Protein AF-A0A218P8V9-F1 (afdb_monomer)

InterPro domains:
  IPR036598 GOLD domain superfamily [SSF101576] (103-171)

Secondary structure (DSSP, 8-state):
----PPPHHHHHHHHHS-------TTEEEEEEEEE-TTHHHHHHHHHHHHHHHHHHHHSPPEEEEEEEEEEEEEEEE-TT-EEEEEEEES--TTEEEEEEEEEESTTSEEEEEEEETTEEEEEEEEESSEEEEEEGGGT-SEEEEEEEE-TT-SS--EEEEEEEEEEEEEEE-HHHHHHHHHHHHHHHHHHHHHHHHEEEEEEEEETTEEEEEEEE--SS--EEEEEETTEEPSSPB-S-EEEEESTTS-EEEEEEE-STTS-SEEEEETTEEEEEE-

Solvent-accessible surface area (backbone atoms only — not comparable to full-atom values): 14858 Å² total; per-residue (Å²): 139,80,85,81,77,78,54,70,66,63,62,52,50,70,71,67,54,77,76,76,71,64,67,57,91,60,50,45,82,45,82,44,77,46,72,40,81,73,16,52,56,18,49,49,32,31,54,52,10,52,50,31,31,53,50,21,69,68,51,76,61,48,78,43,74,43,80,74,46,77,49,76,52,71,50,77,45,47,39,56,35,66,50,74,51,75,51,73,41,85,72,23,72,66,20,34,38,39,40,40,32,45,44,40,52,66,90,21,60,39,32,36,37,33,43,37,62,72,47,75,48,75,70,46,78,38,53,54,70,37,77,48,78,43,68,37,50,81,38,50,61,39,54,35,33,45,37,48,35,34,51,88,33,84,80,45,43,31,41,39,41,39,42,36,37,33,33,33,62,41,78,47,45,64,68,30,51,49,31,33,51,54,11,50,50,30,31,53,54,11,52,54,39,31,61,69,30,53,32,53,35,39,41,38,34,34,65,85,41,44,36,38,39,37,52,42,85,48,101,88,52,38,32,39,42,46,24,50,73,85,46,69,52,90,64,71,43,76,60,71,47,74,47,66,39,44,88,79,51,79,38,42,38,34,40,34,58,74,42,96,70,43,64,22,36,39,34,26,49,71,87,40,65,66,50,72,47,100

pLDDT: mean 81.7, std 17.18, range [29.44, 97.69]

Structure 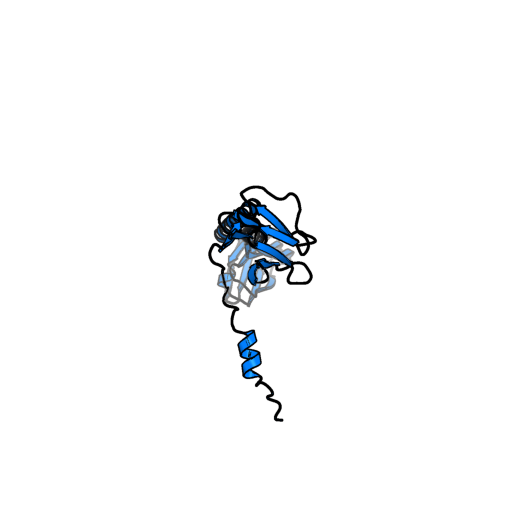(mmCIF, N/CA/C/O backbone):
data_AF-A0A218P8V9-F1
#
_entry.id   AF-A0A218P8V9-F1
#
loop_
_atom_site.group_PDB
_atom_site.id
_atom_site.type_symbol
_atom_site.label_atom_id
_atom_site.label_alt_id
_atom_site.label_comp_id
_atom_site.label_asym_id
_atom_site.label_entity_id
_atom_site.label_seq_id
_atom_site.pdbx_PDB_ins_code
_atom_site.Cartn_x
_atom_site.Cartn_y
_atom_site.Cartn_z
_atom_site.occupancy
_atom_site.B_iso_or_equiv
_atom_site.auth_seq_id
_atom_site.auth_comp_id
_atom_site.auth_asym_id
_atom_site.auth_atom_id
_atom_site.pdbx_PDB_model_num
ATOM 1 N N . MET A 1 1 ? -49.732 -45.686 47.845 1.00 37.28 1 MET A N 1
ATOM 2 C CA . MET A 1 1 ? -48.839 -44.510 47.861 1.00 37.28 1 MET A CA 1
ATOM 3 C C . MET A 1 1 ? -48.146 -44.467 46.511 1.00 37.28 1 MET A C 1
ATOM 5 O O . MET A 1 1 ? -47.306 -45.315 46.262 1.00 37.28 1 MET A O 1
ATOM 9 N N . GLY A 1 2 ? -48.606 -43.608 45.600 1.00 34.53 2 GLY A N 1
ATOM 10 C CA . GLY A 1 2 ? -47.981 -43.417 44.289 1.00 34.53 2 GLY A CA 1
ATOM 11 C C . GLY A 1 2 ? -47.217 -42.103 44.305 1.00 34.53 2 GLY A C 1
ATOM 12 O O . GLY A 1 2 ? -47.835 -41.050 44.453 1.00 34.53 2 GLY A O 1
ATOM 13 N N . GLU A 1 3 ? -45.891 -42.175 44.231 1.00 37.47 3 GLU A N 1
ATOM 14 C CA . GLU A 1 3 ? -45.017 -41.008 44.143 1.00 37.47 3 GLU A CA 1
ATOM 15 C C . GLU A 1 3 ? -45.292 -40.255 42.840 1.00 37.47 3 GLU A C 1
ATOM 17 O O . GLU A 1 3 ? -45.124 -40.771 41.735 1.00 37.47 3 GLU A O 1
ATOM 22 N N . ASN A 1 4 ? -45.765 -39.021 42.983 1.00 39.81 4 ASN A N 1
ATOM 23 C CA . ASN A 1 4 ? -46.095 -38.139 41.879 1.00 39.81 4 ASN A CA 1
ATOM 24 C C . ASN A 1 4 ? -44.799 -37.465 41.408 1.00 39.81 4 ASN A C 1
ATOM 26 O O . ASN A 1 4 ? -44.454 -36.374 41.858 1.00 39.81 4 ASN A O 1
ATOM 30 N N . ILE A 1 5 ? -44.035 -38.157 40.563 1.00 44.16 5 ILE A N 1
ATOM 31 C CA . ILE A 1 5 ? -42.807 -37.619 39.969 1.00 44.16 5 ILE A CA 1
ATOM 32 C C . ILE A 1 5 ? -43.213 -36.534 38.954 1.00 44.16 5 ILE A C 1
ATOM 34 O O . ILE A 1 5 ? -43.889 -36.845 37.968 1.00 44.16 5 ILE A O 1
ATOM 38 N N . PRO A 1 6 ? -42.848 -35.254 39.157 1.00 41.81 6 PRO A N 1
ATOM 39 C CA . PRO A 1 6 ? -43.264 -34.189 38.257 1.00 41.81 6 PRO A CA 1
ATOM 40 C C . PRO A 1 6 ? -42.537 -34.303 36.911 1.00 41.81 6 PRO A C 1
ATOM 42 O O . PRO A 1 6 ? -41.326 -34.497 36.841 1.00 41.81 6 PRO A O 1
ATOM 45 N N . SER A 1 7 ? -43.290 -34.156 35.818 1.00 38.72 7 SER A N 1
ATOM 46 C CA . SER A 1 7 ? -42.756 -34.218 34.455 1.00 38.72 7 SER A CA 1
ATOM 47 C C . SER A 1 7 ? -41.677 -33.153 34.215 1.00 38.72 7 SER A C 1
ATOM 49 O O . SER A 1 7 ? -41.886 -31.988 34.562 1.00 38.72 7 SER A O 1
ATOM 51 N N . LEU A 1 8 ? -40.597 -33.513 33.512 1.00 36.09 8 LEU A N 1
ATOM 52 C CA . LEU A 1 8 ? -39.522 -32.607 33.064 1.00 36.09 8 LEU A CA 1
ATOM 53 C C . LEU A 1 8 ? -40.032 -31.339 32.349 1.00 36.09 8 LEU A C 1
ATOM 55 O O . LEU A 1 8 ? -39.407 -30.288 32.453 1.00 36.09 8 LEU A O 1
ATOM 59 N N . LYS A 1 9 ? -41.201 -31.406 31.696 1.00 37.97 9 LYS A N 1
ATOM 60 C CA . LYS A 1 9 ? -41.872 -30.251 31.076 1.00 37.97 9 LYS A CA 1
ATOM 61 C C . LYS A 1 9 ? -42.282 -29.175 32.094 1.00 37.97 9 LYS A C 1
ATOM 63 O O . LYS A 1 9 ? -42.008 -28.005 31.867 1.00 37.97 9 LYS A O 1
ATOM 68 N N . LYS A 1 10 ? -42.819 -29.571 33.255 1.00 40.31 10 LYS A N 1
ATOM 69 C CA . LYS A 1 10 ? -43.195 -28.650 34.348 1.00 40.31 10 LYS A CA 1
ATOM 70 C C . LYS A 1 10 ? -41.982 -28.021 35.044 1.00 40.31 10 LYS A C 1
ATOM 72 O O . LYS A 1 10 ? 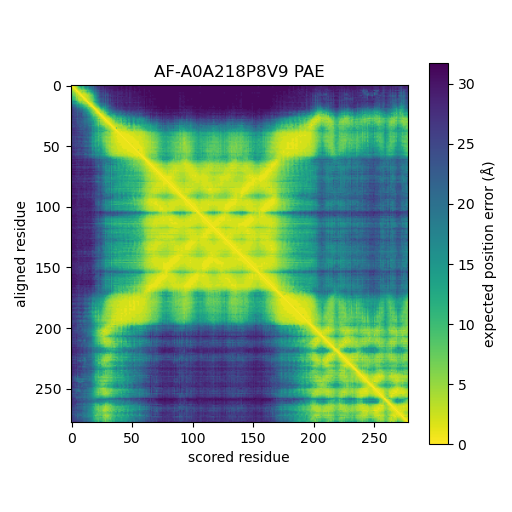-42.059 -26.887 35.498 1.00 40.31 10 LYS A O 1
ATOM 77 N N . VAL A 1 11 ? -40.856 -28.736 35.107 1.00 38.59 11 VAL A N 1
ATOM 78 C CA . VAL A 1 11 ? -39.595 -28.213 35.670 1.00 38.59 11 VAL A CA 1
ATOM 79 C C . VAL A 1 11 ? -38.912 -27.240 34.696 1.00 38.59 11 VAL A C 1
ATOM 81 O O . VAL A 1 11 ? -38.289 -26.272 35.125 1.00 38.59 11 VAL A O 1
ATOM 84 N N . ALA A 1 12 ? -39.060 -27.462 33.386 1.00 34.00 12 ALA A N 1
ATOM 85 C CA . ALA A 1 12 ? -38.546 -26.572 32.347 1.00 34.00 12 ALA A CA 1
ATOM 86 C C . ALA A 1 12 ? -39.403 -25.302 32.160 1.00 34.00 12 ALA A C 1
ATOM 88 O O . ALA A 1 12 ? -38.848 -24.232 31.922 1.00 34.00 12 ALA A O 1
ATOM 89 N N . GLU A 1 13 ? -40.728 -25.390 32.317 1.00 35.41 13 GLU A N 1
ATOM 90 C CA . GLU A 1 13 ? -41.636 -24.230 32.275 1.00 35.41 13 GLU A CA 1
ATOM 91 C C . GLU A 1 13 ? -41.411 -23.279 33.466 1.00 35.41 13 GLU A C 1
ATOM 93 O O . GLU A 1 13 ? -41.361 -22.066 33.275 1.00 35.41 13 GLU A O 1
ATOM 98 N N . ALA A 1 14 ? -41.141 -23.804 34.668 1.00 32.19 14 ALA A N 1
ATOM 99 C CA . ALA A 1 14 ? -40.844 -22.990 35.854 1.00 32.19 14 ALA A CA 1
ATOM 100 C C . ALA A 1 14 ? -39.514 -22.208 35.771 1.00 32.19 14 ALA A C 1
ATOM 102 O O . ALA A 1 14 ? -39.340 -21.221 36.478 1.00 32.19 14 ALA A O 1
ATOM 103 N N . LYS A 1 15 ? -38.573 -22.630 34.914 1.00 33.88 15 LYS A N 1
ATOM 104 C CA . LYS A 1 15 ? -37.275 -21.958 34.722 1.00 33.88 15 LYS A CA 1
ATOM 105 C C . LYS A 1 15 ? -37.288 -20.873 33.640 1.00 33.88 15 LYS A C 1
ATOM 107 O O . LYS A 1 15 ? -36.358 -20.075 33.594 1.00 33.88 15 LYS A O 1
ATOM 112 N N . ASN A 1 16 ? -38.308 -20.868 32.778 1.00 30.80 16 ASN A N 1
ATOM 113 C CA . ASN A 1 16 ? -38.374 -20.022 31.583 1.00 30.80 16 ASN A CA 1
ATOM 114 C C . ASN A 1 16 ? -39.511 -18.989 31.609 1.00 30.80 16 ASN A C 1
ATOM 116 O O . ASN A 1 16 ? -39.595 -18.181 30.685 1.00 30.80 16 ASN A O 1
ATOM 120 N N . SER A 1 17 ? -40.354 -18.966 32.646 1.00 29.44 17 SER A N 1
ATOM 121 C CA . SER A 1 17 ? -41.177 -17.784 32.908 1.00 29.44 17 SER A CA 1
ATOM 122 C C . SER A 1 17 ? -40.269 -16.678 33.446 1.00 29.44 17 SER A C 1
ATOM 124 O O . SER A 1 17 ? -39.631 -16.898 34.479 1.00 29.44 17 SER A O 1
ATOM 126 N N . PRO A 1 18 ? -40.177 -15.499 32.802 1.00 36.25 18 PRO A N 1
ATOM 127 C CA . PRO A 1 18 ? -39.650 -14.336 33.498 1.00 36.25 18 PRO A CA 1
ATOM 128 C C . PRO A 1 18 ? -40.515 -14.174 34.748 1.00 36.25 18 PRO A C 1
ATOM 130 O O . PRO A 1 18 ? -41.732 -14.059 34.613 1.00 36.25 18 PRO A O 1
ATOM 133 N N . GLU A 1 19 ? -39.920 -14.257 35.944 1.00 40.50 19 GLU A N 1
ATOM 134 C CA . GLU A 1 19 ? -40.603 -13.850 37.175 1.00 40.50 19 GLU A CA 1
ATOM 135 C C . GLU A 1 19 ? -41.259 -12.504 36.867 1.00 40.50 19 GLU A C 1
ATOM 137 O O . GLU A 1 19 ? -40.561 -11.534 36.550 1.00 40.50 19 GLU A O 1
ATOM 142 N N . GLU A 1 20 ? -42.595 -12.471 36.836 1.00 36.50 20 GLU A N 1
ATOM 143 C CA . GLU A 1 20 ? -43.319 -11.219 36.696 1.00 36.50 20 GLU A CA 1
ATOM 144 C C . GLU A 1 20 ? -42.800 -10.323 37.813 1.00 36.50 20 GLU A C 1
ATOM 146 O O . GLU A 1 20 ? -42.932 -10.657 38.991 1.00 36.50 20 GLU A O 1
ATOM 151 N N . LEU A 1 21 ? -42.122 -9.236 37.429 1.00 46.91 21 LEU A N 1
ATOM 152 C CA . LEU A 1 21 ? -41.623 -8.237 38.360 1.00 46.91 21 LEU A CA 1
ATOM 153 C C . LEU A 1 21 ? -42.833 -7.727 39.146 1.00 46.91 21 LEU A C 1
ATOM 155 O O . LEU A 1 21 ? -43.578 -6.866 38.674 1.00 46.91 21 LEU A O 1
ATOM 159 N N . TYR A 1 22 ? -43.047 -8.273 40.338 1.00 49.97 22 TYR A N 1
ATOM 160 C CA . TYR A 1 22 ? -44.024 -7.736 41.257 1.00 49.97 22 TYR A CA 1
ATOM 161 C C . TYR A 1 22 ? -43.430 -6.444 41.804 1.00 49.97 22 TYR A C 1
ATOM 163 O O . TYR A 1 22 ? -42.523 -6.456 42.632 1.00 49.97 22 TYR A O 1
ATOM 171 N N . ILE A 1 23 ? -43.893 -5.319 41.267 1.00 56.47 23 ILE A N 1
ATOM 172 C CA . ILE A 1 23 ? -43.521 -3.993 41.744 1.00 56.47 23 ILE A CA 1
ATOM 173 C C . ILE A 1 23 ? -44.554 -3.624 42.817 1.00 56.47 23 ILE A C 1
ATOM 175 O O . ILE A 1 23 ? -45.722 -3.414 42.471 1.00 56.47 23 ILE A O 1
ATOM 179 N N . PRO A 1 24 ? -44.178 -3.558 44.108 1.00 61.16 24 PRO A N 1
ATOM 180 C CA . PRO A 1 24 ? -45.105 -3.163 45.162 1.00 61.16 24 PRO A CA 1
ATOM 181 C C . PRO A 1 24 ? -45.694 -1.777 44.871 1.00 61.16 24 PRO A C 1
ATOM 183 O O . PRO A 1 24 ? -45.035 -0.917 44.277 1.00 61.16 24 PRO A O 1
ATOM 186 N N . LYS A 1 25 ? -46.936 -1.526 45.303 1.00 60.50 25 LYS A N 1
ATOM 187 C CA . LYS A 1 25 ? -47.539 -0.186 45.200 1.00 60.50 25 LYS A CA 1
ATOM 188 C C . LYS A 1 25 ? -46.614 0.843 45.867 1.00 60.50 25 LYS A C 1
ATOM 190 O O . LYS A 1 25 ? -46.141 0.603 46.972 1.00 60.50 25 LYS A O 1
ATOM 195 N N . GLY A 1 26 ? -46.359 1.960 45.181 1.00 62.72 26 GLY A N 1
ATOM 196 C CA . GLY A 1 26 ? -45.449 3.015 45.652 1.00 62.72 26 GLY A CA 1
ATOM 197 C C . GLY A 1 26 ? -43.987 2.856 45.220 1.00 62.72 26 GLY A C 1
ATOM 198 O O . GLY A 1 26 ? -43.186 3.741 45.505 1.00 62.72 26 GLY A O 1
ATOM 199 N N . VAL A 1 27 ? -43.639 1.781 44.495 1.00 66.38 27 VAL A N 1
ATOM 200 C CA . VAL A 1 27 ? -42.283 1.559 43.974 1.00 66.38 27 VAL A CA 1
ATOM 201 C C . VAL A 1 27 ? -42.220 1.858 42.476 1.00 66.38 27 VAL A C 1
ATOM 203 O O . VAL A 1 27 ? -43.045 1.372 41.702 1.00 66.38 27 VAL A O 1
ATOM 206 N N . ARG A 1 28 ? -41.235 2.640 42.023 1.00 75.12 28 ARG A N 1
ATOM 207 C CA . ARG A 1 28 ? -40.936 2.806 40.589 1.00 75.12 28 ARG A CA 1
ATOM 208 C C . ARG A 1 28 ? -39.490 2.467 40.303 1.00 75.12 28 ARG A C 1
ATOM 210 O O . ARG A 1 28 ? -38.584 2.929 40.981 1.00 75.12 28 ARG A O 1
ATOM 217 N N . PHE A 1 29 ? -39.284 1.701 39.241 1.00 71.62 29 PHE A N 1
ATOM 218 C CA . PHE A 1 29 ? -37.967 1.267 38.805 1.00 71.62 29 PHE A CA 1
ATOM 219 C C . PHE A 1 29 ? -37.682 1.802 37.401 1.00 71.62 29 PHE A C 1
ATOM 221 O O . PHE A 1 29 ? -38.408 1.500 36.452 1.00 71.62 29 PHE A O 1
ATOM 228 N N . LYS A 1 30 ? -36.622 2.601 37.248 1.00 78.62 30 LYS A N 1
ATOM 229 C CA . LYS A 1 30 ? -36.178 3.126 35.949 1.00 78.62 30 LYS A CA 1
ATOM 230 C C . LYS A 1 30 ? -34.711 2.796 35.715 1.00 78.62 30 LYS A C 1
ATOM 232 O O . LYS A 1 30 ? -33.840 3.149 36.505 1.00 78.62 30 LYS A O 1
ATOM 237 N N . LYS A 1 31 ? -34.427 2.167 34.575 1.00 74.69 31 LYS A N 1
ATOM 238 C CA . LYS A 1 31 ? -33.066 1.976 34.058 1.00 74.69 31 LYS A CA 1
ATOM 239 C C . LYS A 1 31 ? -32.748 3.105 33.088 1.00 74.69 31 LYS A C 1
ATOM 241 O O . LYS A 1 31 ? -33.471 3.295 32.115 1.00 74.69 31 LYS A O 1
ATOM 246 N N . LYS A 1 32 ? -31.658 3.832 33.328 1.00 77.81 32 LYS A N 1
ATOM 247 C CA . LYS A 1 32 ? -31.156 4.863 32.414 1.00 77.81 32 LYS A CA 1
ATOM 248 C C . LYS A 1 32 ? -29.704 4.569 32.071 1.00 77.81 32 LYS A C 1
ATOM 250 O O . LYS A 1 32 ? -28.849 4.482 32.951 1.00 77.81 32 LYS A O 1
ATOM 255 N N . THR A 1 33 ? -29.422 4.415 30.786 1.00 73.81 33 THR A N 1
ATOM 256 C CA . THR A 1 33 ? -28.047 4.379 30.285 1.00 73.81 33 THR A CA 1
ATOM 257 C C . THR A 1 33 ? -27.613 5.804 29.992 1.00 73.81 33 THR A C 1
ATOM 259 O O . THR A 1 33 ? -28.374 6.583 29.420 1.00 73.81 33 THR A O 1
ATOM 262 N N . PHE A 1 34 ? -26.408 6.164 30.412 1.00 76.06 34 PHE A N 1
ATOM 263 C CA . PHE A 1 34 ? -25.831 7.463 30.106 1.00 76.06 34 PHE A CA 1
ATOM 264 C C . PHE A 1 34 ? -24.348 7.308 29.784 1.00 76.06 34 PHE A C 1
ATOM 266 O O . PHE A 1 34 ? -23.678 6.378 30.242 1.00 76.06 34 PHE A O 1
ATOM 273 N N . LEU A 1 35 ? -23.846 8.234 28.976 1.00 75.62 35 LEU A N 1
ATOM 274 C CA . LEU A 1 35 ? -22.433 8.333 28.658 1.00 75.62 35 LEU A CA 1
ATOM 275 C C . LEU A 1 35 ? -21.752 9.164 29.750 1.00 75.62 35 LEU A C 1
ATOM 277 O O . LEU A 1 35 ? -22.195 10.275 30.051 1.00 75.62 35 LEU A O 1
ATOM 281 N N . ARG A 1 36 ? -20.690 8.640 30.369 1.00 78.88 36 ARG A N 1
ATOM 282 C CA . ARG A 1 36 ? -19.865 9.449 31.282 1.00 78.88 36 ARG A CA 1
ATOM 283 C C . ARG A 1 36 ? -19.210 10.602 30.520 1.00 78.88 36 ARG A C 1
ATOM 285 O O . ARG A 1 36 ? -18.990 10.498 29.319 1.00 78.88 36 ARG A O 1
ATOM 292 N N . ALA A 1 37 ? -18.812 11.660 31.228 1.00 80.25 37 ALA A N 1
ATOM 293 C CA . ALA A 1 37 ? -18.103 12.794 30.625 1.00 80.25 37 ALA A CA 1
ATOM 294 C C . ALA A 1 37 ? -16.855 12.359 29.820 1.00 80.25 37 ALA A C 1
ATOM 296 O O . ALA A 1 37 ? -16.602 12.872 28.736 1.00 80.25 37 ALA A O 1
ATOM 297 N N . SER A 1 38 ? -16.132 11.337 30.295 1.00 78.62 38 SER A N 1
ATOM 298 C CA . SER A 1 38 ? -14.997 10.734 29.580 1.00 78.62 38 SER A CA 1
ATOM 299 C C . SER A 1 38 ? -15.382 10.037 28.268 1.00 78.62 38 SER A C 1
ATOM 301 O O . SER A 1 38 ? -14.542 9.890 27.388 1.00 78.62 38 SER A O 1
ATOM 303 N N . GLY A 1 39 ? -16.642 9.633 28.105 1.00 83.94 39 GLY A N 1
ATOM 304 C CA . GLY A 1 39 ? -17.154 9.024 26.880 1.00 83.94 39 GLY A CA 1
ATOM 305 C C . GLY A 1 39 ? -17.236 9.989 25.701 1.00 83.94 39 GLY A C 1
ATOM 306 O O . GLY A 1 39 ? -17.107 9.557 24.558 1.00 83.94 39 GLY A O 1
ATOM 307 N N . TYR A 1 40 ? -17.364 11.297 25.955 1.00 88.69 40 TYR A N 1
ATOM 308 C CA . TYR A 1 40 ? -17.332 12.302 24.889 1.00 88.69 40 TYR A CA 1
ATOM 309 C C . TYR A 1 40 ? -15.967 12.380 24.202 1.00 88.69 40 TYR A C 1
ATOM 311 O O . TYR A 1 40 ? -15.917 12.622 23.002 1.00 88.69 40 TYR A O 1
ATOM 319 N N . VAL A 1 41 ? -14.870 12.106 24.919 1.00 91.62 41 VAL A N 1
ATOM 320 C CA . VAL A 1 41 ? -13.529 12.029 24.313 1.00 91.62 41 VAL A CA 1
ATOM 321 C C . VAL A 1 41 ? -13.494 10.916 23.266 1.00 91.62 41 VAL A C 1
ATOM 323 O O . VAL A 1 41 ? -13.069 11.139 22.137 1.00 91.62 41 VAL A O 1
ATOM 326 N N . PHE A 1 42 ? -14.025 9.741 23.603 1.00 92.81 42 PHE A N 1
ATOM 327 C CA . PHE A 1 42 ? -14.096 8.613 22.676 1.00 92.81 42 PHE A CA 1
ATOM 328 C C . PHE A 1 42 ? -15.066 8.860 21.514 1.00 92.81 42 PHE A C 1
ATOM 330 O O . PHE A 1 42 ? -14.784 8.451 20.390 1.00 92.81 42 PHE A O 1
ATOM 337 N N . LEU A 1 43 ? -16.162 9.590 21.748 1.00 93.06 43 LEU A N 1
ATOM 338 C CA . LEU A 1 43 ? -17.059 10.041 20.682 1.00 93.06 43 LEU A CA 1
ATOM 339 C C . LEU A 1 43 ? -16.336 10.977 19.697 1.00 93.06 43 LEU A C 1
ATOM 341 O O . LEU A 1 43 ? -16.464 10.812 18.488 1.00 93.06 43 LEU A O 1
ATOM 345 N N . ILE A 1 44 ? -15.540 11.927 20.196 1.00 94.56 44 ILE A N 1
ATOM 346 C CA . ILE A 1 44 ? -14.727 12.816 19.352 1.00 94.56 44 ILE A CA 1
ATOM 347 C C . ILE A 1 44 ? -13.705 12.002 18.550 1.00 94.56 44 ILE A C 1
ATOM 349 O O . ILE A 1 44 ? -13.539 12.251 17.359 1.00 94.56 44 ILE A O 1
ATOM 353 N N . MET A 1 45 ? -13.066 10.996 19.159 1.00 95.69 45 MET A N 1
ATOM 354 C CA . MET A 1 45 ? -12.150 10.097 18.444 1.00 95.69 45 MET A CA 1
ATOM 355 C C . MET A 1 45 ? -12.851 9.336 17.312 1.00 95.69 45 MET A C 1
ATOM 357 O O . MET A 1 45 ? -12.271 9.215 16.237 1.00 95.69 45 MET A O 1
ATOM 361 N N . LEU A 1 46 ? -14.099 8.887 17.502 1.00 96.06 46 LEU A N 1
ATOM 362 C CA . LEU A 1 46 ? -14.895 8.280 16.426 1.00 96.06 46 LEU A CA 1
ATOM 363 C C . LEU A 1 46 ? -15.121 9.258 15.270 1.00 96.06 46 LEU A C 1
ATOM 365 O O . LEU A 1 46 ? -14.908 8.902 14.113 1.00 96.06 46 LEU A O 1
ATOM 369 N N . VAL A 1 47 ? -15.530 10.493 15.581 1.00 96.56 47 VAL A N 1
ATOM 370 C CA . VAL A 1 47 ? -15.771 11.529 14.566 1.00 96.56 47 VAL A CA 1
ATOM 371 C C . VAL A 1 47 ? -14.489 11.848 13.800 1.00 96.56 47 VAL A C 1
ATOM 373 O O . VAL A 1 47 ? -14.497 11.849 12.572 1.00 96.56 47 VAL A O 1
ATOM 376 N N . LEU A 1 48 ? -13.374 12.049 14.505 1.00 96.81 48 LEU A N 1
ATOM 377 C CA . LEU A 1 48 ? -12.068 12.275 13.886 1.00 96.81 48 LEU A CA 1
ATOM 378 C C . LEU A 1 48 ? -11.632 11.083 13.029 1.00 96.81 48 LEU A C 1
ATOM 380 O O . LEU A 1 48 ? -11.161 11.281 11.915 1.00 96.81 48 LEU A O 1
ATOM 384 N N . GLY A 1 49 ? -11.837 9.853 13.506 1.00 97.00 49 GLY A N 1
ATOM 385 C CA . GLY A 1 49 ? -11.540 8.642 12.745 1.00 97.00 49 GLY A CA 1
ATOM 386 C C . GLY A 1 49 ? -12.309 8.578 11.424 1.00 97.00 49 GLY A C 1
ATOM 387 O O . GLY A 1 49 ? -11.706 8.335 10.380 1.00 97.00 49 GLY A O 1
ATOM 388 N N . MET A 1 50 ? -13.611 8.884 11.446 1.00 96.88 50 MET A N 1
ATOM 389 C CA . MET A 1 50 ? -14.434 8.967 10.233 1.00 96.88 50 MET A CA 1
ATOM 390 C C . MET A 1 50 ? -13.941 10.051 9.269 1.00 96.88 50 MET A C 1
ATOM 392 O O . MET A 1 50 ? -13.855 9.800 8.068 1.00 96.88 50 MET A O 1
ATOM 396 N N . VAL A 1 51 ? -13.579 11.233 9.781 1.00 97.06 51 VAL A N 1
ATOM 397 C CA . VAL A 1 51 ? -13.029 12.325 8.962 1.00 97.06 51 VAL A CA 1
ATOM 398 C C . VAL A 1 51 ? -11.715 11.909 8.302 1.00 97.06 51 VAL A C 1
ATOM 400 O O . VAL A 1 51 ? -11.550 12.140 7.108 1.00 97.06 51 VAL A O 1
ATOM 403 N N . LEU A 1 52 ? -10.802 11.255 9.028 1.00 96.62 52 LEU A N 1
ATOM 404 C CA . LEU A 1 52 ? -9.522 10.803 8.470 1.00 96.62 52 LEU A CA 1
ATOM 405 C C . LEU A 1 52 ? -9.694 9.705 7.417 1.00 96.62 52 LEU A C 1
ATOM 407 O O . LEU A 1 52 ? -9.020 9.747 6.392 1.00 96.62 52 LEU A O 1
ATOM 411 N N . ILE A 1 53 ? -10.611 8.755 7.626 1.00 95.81 53 ILE A N 1
ATOM 412 C CA . ILE A 1 53 ? -10.916 7.724 6.622 1.00 95.81 53 ILE A CA 1
ATOM 413 C C . ILE A 1 53 ? -11.518 8.364 5.371 1.00 95.81 53 ILE A C 1
ATOM 415 O O . ILE A 1 53 ? -11.091 8.044 4.263 1.00 95.81 53 ILE A O 1
ATOM 419 N N . GLY A 1 54 ? -12.477 9.280 5.540 1.00 94.62 54 GLY A N 1
ATOM 420 C CA . GLY A 1 54 ? -13.079 10.021 4.433 1.00 94.62 54 GLY A CA 1
ATOM 421 C C . GLY A 1 54 ? -12.046 10.842 3.663 1.00 94.62 54 GLY A C 1
ATOM 422 O O . GLY A 1 54 ? -12.010 10.790 2.436 1.00 94.62 54 GLY A O 1
ATOM 423 N N . TYR A 1 55 ? -11.153 11.529 4.379 1.00 94.38 55 TYR A N 1
ATOM 424 C CA . TYR A 1 55 ? -10.062 12.292 3.783 1.00 94.38 55 TYR A CA 1
ATOM 425 C C . TYR A 1 55 ? -9.088 11.385 3.024 1.00 94.38 55 TYR A C 1
ATOM 427 O O . TYR A 1 55 ? -8.845 11.613 1.844 1.00 94.38 55 TYR A O 1
ATOM 435 N N . GLY A 1 56 ? -8.608 10.304 3.645 1.00 92.06 56 GLY A N 1
ATOM 436 C CA . GLY A 1 56 ? -7.731 9.331 2.990 1.00 92.06 56 GLY A CA 1
ATOM 437 C C . GLY A 1 56 ? -8.376 8.695 1.755 1.00 92.06 56 GLY A C 1
ATOM 438 O O . GLY A 1 56 ? -7.716 8.517 0.738 1.00 92.06 56 GLY A O 1
ATOM 439 N N . ALA A 1 57 ? -9.681 8.410 1.794 1.00 90.81 57 ALA A N 1
ATOM 440 C CA . ALA A 1 57 ? -10.426 7.918 0.634 1.00 90.81 57 ALA A CA 1
ATOM 441 C C . ALA A 1 57 ? -10.558 8.951 -0.500 1.00 90.81 57 ALA A C 1
ATOM 443 O O . ALA A 1 57 ? -10.687 8.545 -1.652 1.00 90.81 57 ALA A O 1
ATOM 444 N N . SER A 1 58 ? -10.518 10.251 -0.184 1.00 92.31 58 SER A N 1
ATOM 445 C CA . SER A 1 58 ? -10.556 11.340 -1.169 1.00 92.31 58 SER A CA 1
ATOM 446 C C . SER A 1 58 ? -9.199 11.676 -1.792 1.00 92.31 58 SER A C 1
ATOM 448 O O . SER A 1 58 ? -9.161 12.400 -2.782 1.00 92.31 58 SER A O 1
ATOM 450 N N . LEU A 1 59 ? -8.093 11.175 -1.229 1.00 90.06 59 LEU A N 1
ATOM 451 C CA . LEU A 1 59 ? -6.764 11.386 -1.795 1.00 90.06 59 LEU A CA 1
ATOM 452 C C . LEU A 1 59 ? -6.587 10.533 -3.051 1.00 90.06 59 LEU A C 1
ATOM 454 O O . LEU A 1 59 ? -6.699 9.302 -3.012 1.00 90.06 59 LEU A O 1
ATOM 458 N N . ASP A 1 60 ? -6.258 11.201 -4.151 1.00 86.50 60 ASP A N 1
ATOM 459 C CA . ASP A 1 60 ? -5.828 10.527 -5.364 1.00 86.50 60 ASP A CA 1
ATOM 460 C C . ASP A 1 60 ? -4.474 9.838 -5.125 1.00 86.50 60 ASP A C 1
ATOM 462 O O . ASP A 1 60 ? -3.585 10.412 -4.485 1.00 86.50 60 ASP A O 1
ATOM 466 N N . PRO A 1 61 ? -4.281 8.605 -5.627 1.00 83.75 61 PRO A N 1
ATOM 467 C CA . PRO A 1 61 ? -2.991 7.942 -5.540 1.00 83.75 61 PRO A CA 1
ATOM 468 C C . PRO A 1 61 ? -1.941 8.760 -6.292 1.00 83.75 61 PRO A C 1
ATOM 470 O O . PRO A 1 61 ? -2.152 9.172 -7.437 1.00 83.75 61 PRO A O 1
ATOM 473 N N . THR A 1 62 ? -0.777 8.957 -5.675 1.00 84.81 62 THR A N 1
ATOM 474 C CA . THR A 1 62 ? 0.311 9.648 -6.363 1.00 84.81 62 THR A CA 1
ATOM 475 C C . THR A 1 62 ? 0.907 8.696 -7.385 1.00 84.81 62 THR A C 1
ATOM 477 O O . THR A 1 62 ? 1.374 7.606 -7.064 1.00 84.81 62 THR A O 1
ATOM 480 N N . VAL A 1 63 ? 0.888 9.098 -8.648 1.00 84.25 63 VAL A N 1
ATOM 481 C CA . VAL A 1 63 ? 1.467 8.307 -9.728 1.00 84.25 63 VAL A CA 1
ATOM 482 C C . VAL A 1 63 ? 2.955 8.616 -9.821 1.00 84.25 63 VAL A C 1
ATOM 484 O O . VAL A 1 63 ? 3.334 9.763 -10.054 1.00 84.25 63 VAL A O 1
ATOM 487 N N . LYS A 1 64 ? 3.803 7.594 -9.689 1.00 86.50 64 LYS A N 1
ATOM 488 C CA . LYS A 1 64 ? 5.252 7.723 -9.882 1.00 86.50 64 LYS A CA 1
ATOM 489 C C . LYS A 1 64 ? 5.739 6.689 -10.885 1.00 86.50 64 LYS A C 1
ATOM 491 O O . LYS A 1 64 ? 5.238 5.568 -10.927 1.00 86.50 64 LYS A O 1
ATOM 496 N N . TYR A 1 65 ? 6.727 7.069 -11.685 1.00 86.94 65 TYR A N 1
ATOM 497 C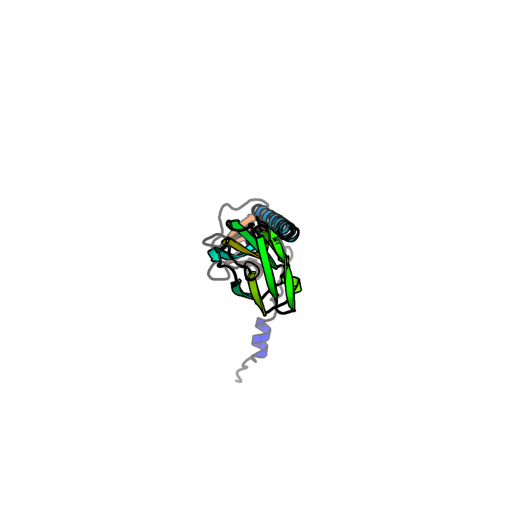 CA . TYR A 1 65 ? 7.468 6.122 -12.507 1.00 86.94 65 TYR A CA 1
ATOM 498 C C . TYR A 1 65 ? 8.680 5.648 -11.724 1.00 86.94 65 TYR A C 1
ATOM 500 O O . TYR A 1 65 ? 9.521 6.451 -11.325 1.00 86.94 65 TYR A O 1
ATOM 508 N N . VAL A 1 66 ? 8.750 4.345 -11.486 1.00 90.69 66 VAL A N 1
ATOM 509 C CA . VAL A 1 66 ? 9.889 3.707 -10.828 1.00 90.69 66 VAL A CA 1
ATOM 510 C C . VAL A 1 66 ? 10.675 2.910 -11.855 1.00 90.69 66 VAL A C 1
ATOM 512 O O . VAL A 1 66 ? 10.099 2.346 -12.787 1.00 90.69 66 VAL A O 1
ATOM 515 N N . VAL A 1 67 ? 11.995 2.879 -11.690 1.00 92.06 67 VAL A N 1
ATOM 516 C CA . VAL A 1 67 ? 12.878 2.055 -12.518 1.00 92.06 67 VAL A CA 1
ATOM 517 C C . VAL A 1 67 ? 12.624 0.595 -12.156 1.00 92.06 67 VAL A C 1
ATOM 519 O O . VAL A 1 67 ? 12.849 0.196 -11.015 1.00 92.06 67 VAL A O 1
ATOM 522 N N . ALA A 1 68 ? 12.116 -0.177 -13.110 1.00 90.25 68 ALA A N 1
ATOM 523 C CA . ALA A 1 68 ? 11.905 -1.612 -12.964 1.00 90.25 68 ALA A CA 1
ATOM 524 C C . ALA A 1 68 ? 13.175 -2.387 -13.318 1.00 90.25 68 ALA A C 1
ATOM 526 O O . ALA A 1 68 ? 13.601 -3.242 -12.550 1.00 90.25 68 ALA A O 1
ATOM 527 N N . ASP A 1 69 ? 13.797 -2.031 -14.440 1.00 91.88 69 ASP A N 1
ATOM 528 C CA . ASP A 1 69 ? 15.020 -2.652 -14.933 1.00 91.88 69 ASP A CA 1
ATOM 529 C C . ASP A 1 69 ? 15.969 -1.575 -15.456 1.00 91.88 69 ASP A C 1
ATOM 531 O O . ASP A 1 69 ? 15.529 -0.537 -15.963 1.00 91.88 69 ASP A O 1
ATOM 535 N N . ARG A 1 70 ? 17.276 -1.809 -15.318 1.00 94.81 70 ARG A N 1
ATOM 536 C CA . ARG A 1 70 ? 18.315 -0.869 -15.737 1.00 94.81 70 ARG A CA 1
ATOM 537 C C . ARG A 1 70 ? 19.550 -1.602 -16.234 1.00 94.81 70 ARG A C 1
ATOM 539 O O . ARG A 1 70 ? 20.013 -2.544 -15.590 1.00 94.81 70 ARG A O 1
ATOM 546 N N . TRP A 1 71 ? 20.118 -1.105 -17.327 1.00 95.38 71 TRP A N 1
ATOM 547 C CA . TRP A 1 71 ? 21.358 -1.612 -17.897 1.00 95.38 71 TRP A CA 1
ATOM 548 C C . TRP A 1 71 ? 22.276 -0.460 -18.286 1.00 95.38 71 TRP A C 1
ATOM 550 O O . TRP A 1 71 ? 21.914 0.409 -19.072 1.00 95.38 71 TRP A O 1
ATOM 560 N N . ASP A 1 72 ? 23.491 -0.480 -17.751 1.00 95.69 72 ASP A N 1
ATOM 561 C CA . ASP A 1 72 ? 24.534 0.488 -18.070 1.00 95.69 72 ASP A CA 1
ATOM 562 C C . ASP A 1 72 ? 25.743 -0.271 -18.625 1.00 95.69 72 ASP A C 1
ATOM 564 O O . ASP A 1 72 ? 26.261 -1.186 -17.976 1.00 95.69 72 ASP A O 1
ATOM 568 N N . LYS A 1 73 ? 26.182 0.064 -19.840 1.00 95.88 73 LYS A N 1
ATOM 569 C CA . LYS A 1 73 ? 27.307 -0.613 -20.501 1.00 95.88 73 LYS A CA 1
ATOM 570 C C . LYS A 1 73 ? 28.101 0.356 -21.365 1.00 95.88 73 LYS A C 1
ATOM 572 O O . LYS A 1 73 ? 27.529 1.233 -21.999 1.00 95.88 73 LYS A O 1
ATOM 577 N N . SER A 1 74 ? 29.404 0.119 -21.471 1.00 96.25 74 SER A N 1
ATOM 578 C CA . SER A 1 74 ? 30.266 0.805 -22.434 1.00 96.25 74 SER A CA 1
ATOM 579 C C . SER A 1 74 ? 31.105 -0.200 -23.211 1.00 96.25 74 SER A C 1
ATOM 581 O O . SER A 1 74 ? 31.656 -1.126 -22.616 1.00 96.25 74 SER A O 1
ATOM 583 N N . TRP A 1 75 ? 31.195 -0.045 -24.531 1.00 97.44 75 TRP A N 1
ATOM 584 C CA . TRP A 1 75 ? 31.991 -0.931 -25.385 1.00 97.44 75 TRP A CA 1
ATOM 585 C C . TRP A 1 75 ? 32.387 -0.263 -26.704 1.00 97.44 75 TRP A C 1
ATOM 587 O O . TRP A 1 75 ? 31.830 0.758 -27.106 1.00 97.44 75 TRP A O 1
ATOM 597 N N . GLU A 1 76 ? 33.349 -0.873 -27.395 1.00 96.88 76 GLU A N 1
ATOM 598 C CA . GLU A 1 76 ? 33.670 -0.562 -28.787 1.00 96.88 76 GLU A CA 1
ATOM 599 C C . GLU A 1 76 ? 32.839 -1.445 -29.728 1.00 96.88 76 GLU A C 1
ATOM 601 O O . GLU A 1 76 ? 32.851 -2.673 -29.631 1.00 96.88 76 GLU A O 1
ATOM 606 N N . LEU A 1 77 ? 32.143 -0.821 -30.671 1.00 96.56 77 LEU A N 1
ATOM 607 C CA . LEU A 1 77 ? 31.413 -1.456 -31.752 1.00 96.56 77 LEU A CA 1
ATOM 608 C C . LEU A 1 77 ? 32.169 -1.267 -33.073 1.00 96.56 77 LEU A C 1
ATOM 610 O O . LEU A 1 77 ? 32.241 -0.167 -33.628 1.00 96.56 77 LEU A O 1
ATOM 614 N N . LYS A 1 78 ? 32.735 -2.365 -33.573 1.00 97.00 78 LYS A N 1
ATOM 615 C CA . LYS A 1 78 ? 33.528 -2.401 -34.809 1.00 97.00 78 LYS A CA 1
ATOM 616 C C . LYS A 1 78 ? 32.687 -2.072 -36.054 1.00 97.00 78 LYS A C 1
ATOM 618 O O . LYS A 1 78 ? 31.475 -2.297 -36.038 1.00 97.00 78 LYS A O 1
ATOM 623 N N . PRO A 1 79 ? 33.307 -1.567 -37.137 1.00 96.69 79 PRO A N 1
ATOM 624 C CA . PRO A 1 79 ? 32.626 -1.386 -38.419 1.00 96.69 79 PRO A CA 1
ATOM 625 C C . PRO A 1 79 ? 32.113 -2.730 -38.949 1.00 96.69 79 PRO A C 1
ATOM 627 O O . PRO A 1 79 ? 32.819 -3.736 -38.858 1.00 96.69 79 PRO A O 1
ATOM 630 N N . GLY A 1 80 ? 30.893 -2.763 -39.484 1.00 96.00 80 GLY A N 1
ATOM 631 C CA . GLY A 1 80 ? 30.277 -3.995 -39.989 1.00 96.00 80 GLY A CA 1
ATOM 632 C C . GLY A 1 80 ? 29.548 -4.835 -38.929 1.00 96.00 80 GLY A C 1
ATOM 633 O O . GLY A 1 80 ? 28.961 -5.855 -39.278 1.00 96.00 80 GLY A O 1
ATOM 634 N N . TYR A 1 81 ? 29.557 -4.425 -37.655 1.00 96.88 81 TYR A N 1
ATOM 635 C CA . TYR A 1 81 ? 28.956 -5.178 -36.547 1.00 96.88 81 TYR A CA 1
ATOM 636 C C . TYR A 1 81 ? 27.776 -4.441 -35.913 1.00 96.88 81 TYR A C 1
ATOM 638 O O . TYR A 1 81 ? 27.688 -3.214 -35.944 1.00 96.88 81 TYR A O 1
ATOM 646 N N . TYR A 1 82 ? 26.914 -5.209 -35.254 1.00 96.31 82 TYR A N 1
ATOM 647 C CA . TYR A 1 82 ? 25.879 -4.716 -34.354 1.00 96.31 82 TYR A CA 1
ATOM 648 C C . TYR A 1 82 ? 26.012 -5.394 -32.989 1.00 96.31 82 TYR A C 1
ATOM 650 O O . TYR A 1 82 ? 26.542 -6.502 -32.875 1.00 96.31 82 TYR A O 1
ATOM 658 N N . ASN A 1 83 ? 25.528 -4.725 -31.949 1.00 96.25 83 ASN A N 1
ATOM 659 C CA . ASN A 1 83 ? 25.326 -5.317 -30.633 1.00 96.25 83 ASN A CA 1
ATOM 660 C C . ASN A 1 83 ? 23.828 -5.350 -30.332 1.00 96.25 83 ASN A C 1
ATOM 662 O O . ASN A 1 83 ? 23.076 -4.519 -30.841 1.00 96.25 83 ASN A O 1
ATOM 666 N N . HIS A 1 84 ? 23.394 -6.312 -29.526 1.00 95.19 84 HIS A N 1
ATOM 667 C CA . HIS A 1 84 ? 22.001 -6.414 -29.134 1.00 95.19 84 HIS A CA 1
ATOM 668 C C . HIS A 1 84 ? 21.849 -6.837 -27.681 1.00 95.19 84 HIS A C 1
ATOM 670 O O . HIS A 1 84 ? 22.720 -7.482 -27.092 1.00 95.19 84 HIS A O 1
ATOM 676 N N . HIS A 1 85 ? 20.715 -6.464 -27.110 1.00 93.81 85 HIS A N 1
ATOM 677 C CA . HIS A 1 85 ? 20.333 -6.822 -25.759 1.00 93.81 85 HIS A CA 1
ATOM 678 C C . HIS A 1 85 ? 18.872 -7.263 -25.761 1.00 93.81 85 HIS A C 1
ATOM 680 O O . HIS A 1 85 ? 18.000 -6.519 -26.204 1.00 93.81 85 HIS A O 1
ATOM 686 N N . THR A 1 86 ? 18.632 -8.485 -25.284 1.00 95.94 86 THR A N 1
ATOM 687 C CA . THR A 1 86 ? 17.305 -9.100 -25.228 1.00 95.94 86 THR A CA 1
ATOM 688 C C . THR A 1 86 ? 16.843 -9.240 -23.786 1.00 95.94 86 THR A C 1
ATOM 690 O O . THR A 1 86 ? 17.588 -9.736 -22.941 1.00 95.94 86 THR A O 1
ATOM 693 N N . TRP A 1 87 ? 15.592 -8.873 -23.522 1.00 95.31 87 TRP A N 1
ATOM 694 C CA . TRP A 1 87 ? 14.921 -9.128 -22.252 1.00 95.31 87 TRP A CA 1
ATOM 695 C C . TRP A 1 87 ? 13.458 -9.502 -22.486 1.00 95.31 87 TRP A C 1
ATOM 697 O O . TRP A 1 87 ? 12.895 -9.300 -23.561 1.00 95.31 87 TRP A O 1
ATOM 707 N N . LYS A 1 88 ? 12.823 -10.051 -21.452 1.00 94.75 88 LYS A N 1
ATOM 708 C CA . LYS A 1 88 ? 11.410 -10.421 -21.483 1.00 94.75 88 LYS A CA 1
ATOM 709 C C . LYS A 1 88 ? 10.617 -9.515 -20.556 1.00 94.75 88 LYS A C 1
ATOM 711 O O . LYS A 1 88 ? 10.982 -9.340 -19.396 1.00 94.75 88 LYS A O 1
ATOM 716 N N . LEU A 1 89 ? 9.510 -8.978 -21.057 1.00 92.81 89 LEU A N 1
ATOM 717 C CA . LEU A 1 89 ? 8.601 -8.138 -20.290 1.00 92.81 89 LEU A CA 1
ATOM 718 C C . LEU A 1 89 ? 7.259 -8.843 -20.114 1.00 92.81 89 LEU A C 1
ATOM 720 O O . LEU A 1 89 ? 6.523 -9.063 -21.074 1.00 92.81 89 LEU A O 1
ATOM 724 N N . GLU A 1 90 ? 6.945 -9.187 -18.867 1.00 92.06 90 GLU A N 1
ATOM 725 C CA . GLU A 1 90 ? 5.718 -9.913 -18.517 1.00 92.06 90 GLU A CA 1
ATOM 726 C C . GLU A 1 90 ? 4.500 -8.999 -18.355 1.00 92.06 90 GLU A C 1
ATOM 728 O O . GLU A 1 90 ? 3.373 -9.427 -18.577 1.00 92.06 90 GLU A O 1
ATOM 733 N N . SER A 1 91 ? 4.719 -7.734 -17.988 1.00 89.62 91 SER A N 1
ATOM 734 C CA . SER A 1 91 ? 3.653 -6.749 -17.802 1.00 89.62 91 SER A CA 1
ATOM 735 C C . SER A 1 91 ? 4.069 -5.402 -18.401 1.00 89.62 91 SER A C 1
ATOM 737 O O . SER A 1 91 ? 4.797 -4.644 -17.757 1.00 89.62 91 SER A O 1
ATOM 739 N N . PRO A 1 92 ? 3.656 -5.105 -19.647 1.00 88.75 92 PRO A N 1
ATOM 740 C CA . PRO A 1 92 ? 3.996 -3.867 -20.346 1.00 88.75 92 PRO A CA 1
ATOM 741 C C . PRO A 1 92 ? 3.058 -2.703 -20.002 1.00 88.75 92 PRO A C 1
ATOM 743 O O . PRO A 1 92 ? 3.248 -1.602 -20.518 1.00 88.75 92 PRO A O 1
ATOM 746 N N . HIS A 1 93 ? 2.016 -2.928 -19.195 1.00 87.00 93 HIS A N 1
ATOM 747 C CA . HIS A 1 93 ? 1.030 -1.900 -18.863 1.00 87.00 93 HIS A CA 1
ATOM 748 C C . HIS A 1 93 ? 1.681 -0.725 -18.130 1.00 87.00 93 HIS A C 1
ATOM 750 O O . HIS A 1 93 ? 2.389 -0.916 -17.144 1.00 87.00 93 HIS A O 1
ATOM 756 N N . ASP A 1 94 ? 1.434 0.481 -18.644 1.00 90.12 94 ASP A N 1
ATOM 757 C CA . ASP A 1 94 ? 2.008 1.739 -18.167 1.00 90.12 94 ASP A CA 1
ATOM 758 C C . ASP A 1 94 ? 3.544 1.702 -18.004 1.00 90.12 94 ASP A C 1
ATOM 760 O O . ASP A 1 94 ? 4.110 2.292 -17.076 1.00 90.12 94 ASP A O 1
ATOM 764 N N . ALA A 1 95 ? 4.219 0.994 -18.914 1.00 93.00 95 ALA A N 1
ATOM 765 C CA . ALA A 1 95 ? 5.668 0.873 -18.953 1.00 93.00 95 ALA A CA 1
ATOM 766 C C . ALA A 1 95 ? 6.260 1.588 -20.173 1.00 93.00 95 ALA A C 1
ATOM 768 O O . ALA A 1 95 ? 5.715 1.530 -21.280 1.00 93.00 95 ALA A O 1
ATOM 769 N N . PHE A 1 96 ? 7.416 2.218 -19.990 1.00 94.75 96 PHE A N 1
ATOM 770 C CA . PHE A 1 96 ? 8.206 2.758 -21.090 1.00 94.75 96 PHE A CA 1
ATOM 771 C C . PHE A 1 96 ? 9.683 2.413 -20.926 1.00 94.75 96 PHE A C 1
ATOM 773 O O . PHE A 1 96 ? 10.176 2.257 -19.814 1.00 94.75 96 PHE A O 1
ATOM 780 N N . LEU A 1 97 ? 10.375 2.278 -22.048 1.00 95.69 97 LEU A N 1
ATOM 781 C CA . LEU A 1 97 ? 11.818 2.112 -22.124 1.00 95.69 97 LEU A CA 1
ATOM 782 C C . LEU A 1 97 ? 12.437 3.448 -22.519 1.00 95.69 97 LEU A C 1
ATOM 784 O O . LEU A 1 97 ? 11.973 4.096 -23.456 1.00 95.69 97 LEU A O 1
ATOM 788 N N . GLU A 1 98 ? 13.500 3.825 -21.833 1.00 96.75 98 GLU A N 1
ATOM 789 C CA . GLU A 1 98 ? 14.368 4.936 -22.185 1.00 96.75 98 GLU A CA 1
ATOM 790 C C . GLU A 1 98 ? 15.750 4.391 -22.543 1.00 96.75 98 GLU A C 1
ATOM 792 O O . GLU A 1 98 ? 16.320 3.592 -21.800 1.00 96.75 98 GLU A O 1
ATOM 797 N N . ILE A 1 99 ? 16.277 4.816 -23.688 1.00 96.50 99 ILE A N 1
ATOM 798 C CA . ILE A 1 99 ? 17.614 4.485 -24.172 1.00 96.50 99 ILE A CA 1
ATOM 799 C C . ILE A 1 99 ? 18.372 5.797 -24.325 1.00 96.50 99 ILE A C 1
ATOM 801 O O . ILE A 1 99 ? 18.013 6.641 -25.145 1.00 96.50 99 ILE A O 1
ATOM 805 N N . ASN A 1 100 ? 19.437 5.945 -23.553 1.00 96.94 100 ASN A N 1
ATOM 806 C CA . ASN A 1 100 ? 20.366 7.061 -23.601 1.00 96.94 100 ASN A CA 1
ATOM 807 C C . ASN A 1 100 ? 21.736 6.525 -23.988 1.00 96.94 100 ASN A C 1
ATOM 809 O O . ASN A 1 100 ? 22.322 5.756 -23.234 1.00 96.94 100 ASN A O 1
ATOM 813 N N . ALA A 1 101 ? 22.277 6.929 -25.131 1.00 95.75 101 ALA A N 1
ATOM 814 C CA . ALA A 1 101 ? 23.620 6.532 -25.523 1.00 95.75 101 ALA A CA 1
ATOM 815 C C . ALA A 1 101 ? 24.473 7.726 -25.946 1.00 95.75 101 ALA A C 1
ATOM 817 O O . ALA A 1 101 ? 24.055 8.597 -26.706 1.00 95.75 101 ALA A O 1
ATOM 818 N N . THR A 1 102 ? 25.712 7.734 -25.468 1.00 97.25 102 THR A N 1
ATOM 819 C CA . THR A 1 102 ? 26.778 8.595 -25.973 1.00 97.25 102 THR A CA 1
ATOM 820 C C . THR A 1 102 ? 27.617 7.790 -26.949 1.00 97.25 102 THR A C 1
ATOM 822 O O . THR A 1 102 ? 28.104 6.714 -26.604 1.00 97.25 102 THR A O 1
ATOM 825 N N . VAL A 1 103 ? 27.790 8.305 -28.162 1.00 96.38 103 VAL A N 1
ATOM 826 C CA . VAL A 1 103 ? 28.558 7.656 -29.227 1.00 96.38 103 VAL A CA 1
ATOM 827 C C . VAL A 1 103 ? 29.741 8.543 -29.593 1.00 96.38 103 VAL A C 1
ATOM 829 O O . VAL A 1 103 ? 29.584 9.727 -29.883 1.00 96.38 103 VAL A O 1
ATOM 832 N N . SER A 1 104 ? 30.939 7.966 -29.590 1.00 94.50 104 SER A N 1
ATOM 833 C CA . SER A 1 104 ? 32.184 8.641 -29.967 1.00 94.50 104 SER A CA 1
ATOM 834 C C . SER A 1 104 ? 32.982 7.797 -30.966 1.00 94.50 104 SER A C 1
ATOM 836 O O . SER A 1 104 ? 32.821 6.582 -31.030 1.00 94.50 104 SER A O 1
ATOM 838 N N . GLY A 1 105 ? 33.826 8.431 -31.783 1.00 89.44 105 GLY A N 1
ATOM 839 C CA . GLY A 1 105 ? 34.495 7.765 -32.908 1.00 89.44 105 GLY A CA 1
ATOM 840 C C . GLY A 1 105 ? 33.614 7.635 -34.163 1.00 89.44 105 GLY A C 1
ATOM 841 O O . GLY A 1 105 ? 32.380 7.623 -34.105 1.00 89.44 105 GLY A O 1
ATOM 842 N N . GLY A 1 106 ? 34.260 7.604 -35.333 1.00 84.50 106 GLY A N 1
ATOM 843 C CA . GLY A 1 106 ? 33.577 7.755 -36.624 1.00 84.50 106 GLY A CA 1
ATOM 844 C C . GLY A 1 106 ? 32.805 9.080 -36.721 1.00 84.50 106 GLY A C 1
ATOM 845 O O . GLY A 1 106 ? 33.228 10.083 -36.152 1.00 84.50 106 GLY A O 1
ATOM 846 N N . ASN A 1 107 ? 31.651 9.069 -37.399 1.00 91.12 107 ASN A N 1
ATOM 847 C CA . ASN A 1 107 ? 30.752 10.230 -37.513 1.00 91.12 107 ASN A CA 1
ATOM 848 C C . ASN A 1 107 ? 29.845 10.433 -36.279 1.00 91.12 107 ASN A C 1
ATOM 850 O O . ASN A 1 107 ? 28.942 11.263 -36.317 1.00 91.12 107 ASN A O 1
ATOM 854 N N . GLY A 1 108 ? 30.031 9.658 -35.199 1.00 92.25 108 GLY A N 1
ATOM 855 C CA . GLY A 1 108 ? 29.178 9.737 -34.006 1.00 92.25 108 GLY A CA 1
ATOM 856 C C . GLY A 1 108 ? 27.720 9.307 -34.224 1.00 92.25 108 GLY A C 1
ATOM 857 O O . GLY A 1 108 ? 26.866 9.637 -33.411 1.00 92.25 108 GLY A O 1
ATOM 858 N N . ASP A 1 109 ? 27.421 8.603 -35.316 1.00 94.94 109 ASP A N 1
ATOM 859 C CA . ASP A 1 109 ? 26.094 8.080 -35.661 1.00 94.94 109 ASP A CA 1
ATOM 860 C C . ASP A 1 109 ? 25.899 6.607 -35.256 1.00 94.94 109 ASP A C 1
ATOM 862 O O . ASP A 1 109 ? 26.865 5.909 -34.983 1.00 94.94 109 ASP A O 1
ATOM 866 N N . LEU A 1 110 ? 24.671 6.109 -35.178 1.00 95.50 110 LEU A N 1
ATOM 867 C CA . LEU A 1 110 ? 24.368 4.705 -34.894 1.00 95.50 110 LEU A CA 1
ATOM 868 C C . LEU A 1 110 ? 22.960 4.382 -35.391 1.00 95.50 110 LEU A C 1
ATOM 870 O O . LEU A 1 110 ? 22.053 5.188 -35.187 1.00 95.50 110 LEU A O 1
ATOM 874 N N . ASP A 1 111 ? 22.762 3.218 -36.004 1.00 96.44 111 ASP A N 1
ATOM 875 C CA . ASP A 1 111 ? 21.420 2.770 -36.372 1.00 96.44 111 ASP A CA 1
ATOM 876 C C . ASP A 1 111 ? 20.797 2.060 -35.157 1.00 96.44 111 ASP A C 1
ATOM 878 O O . ASP A 1 111 ? 21.415 1.176 -34.560 1.00 96.44 111 ASP A O 1
ATOM 882 N N . VAL A 1 112 ? 19.592 2.473 -34.751 1.00 97.06 112 VAL A N 1
ATOM 883 C CA . VAL A 1 112 ? 18.897 1.909 -33.580 1.00 97.06 112 VAL A CA 1
ATOM 884 C C . VAL A 1 112 ? 17.540 1.357 -33.991 1.00 97.06 112 VAL A C 1
ATOM 886 O O . VAL A 1 112 ? 16.716 2.049 -34.591 1.00 97.06 112 VAL A O 1
ATOM 889 N N . TYR A 1 113 ? 17.275 0.104 -33.642 1.00 97.44 113 TYR A N 1
ATOM 890 C CA . TYR A 1 113 ? 15.968 -0.519 -33.833 1.00 97.44 113 TYR A CA 1
ATOM 891 C C . TYR A 1 113 ? 15.676 -1.506 -32.713 1.00 97.44 113 TYR A C 1
ATOM 893 O O . TYR A 1 113 ? 16.580 -2.011 -32.054 1.00 97.44 113 TYR A O 1
ATOM 901 N N . ILE A 1 114 ? 14.393 -1.750 -32.477 1.00 97.38 114 ILE A N 1
ATOM 902 C CA . ILE A 1 114 ? 13.922 -2.609 -31.399 1.00 97.38 114 ILE A CA 1
ATOM 903 C C . ILE A 1 114 ? 12.951 -3.617 -31.989 1.00 97.38 114 ILE A C 1
ATOM 905 O O . ILE A 1 114 ? 11.930 -3.235 -32.563 1.00 97.38 114 ILE A O 1
ATOM 909 N N . ASP A 1 115 ? 13.261 -4.896 -31.835 1.00 97.69 115 ASP A N 1
ATOM 910 C CA . ASP A 1 115 ? 12.299 -5.960 -32.081 1.00 97.69 115 ASP A CA 1
ATOM 911 C C . ASP A 1 115 ? 11.397 -6.089 -30.859 1.00 97.69 115 ASP A C 1
ATOM 913 O O . ASP A 1 115 ? 11.867 -6.244 -29.734 1.00 97.69 115 ASP A O 1
ATOM 917 N N . THR A 1 116 ? 10.093 -5.953 -31.084 1.00 96.62 116 THR A N 1
ATOM 918 C CA . THR A 1 116 ? 9.058 -6.076 -30.056 1.00 96.62 116 THR A CA 1
ATOM 919 C C . THR A 1 116 ? 8.162 -7.276 -30.370 1.00 96.62 116 THR A C 1
ATOM 921 O O . THR A 1 116 ? 8.132 -7.724 -31.523 1.00 96.62 116 THR A O 1
ATOM 924 N N . PRO A 1 117 ? 7.340 -7.752 -29.417 1.00 95.44 117 PRO A N 1
ATOM 925 C CA . PRO A 1 117 ? 6.430 -8.874 -29.657 1.00 95.44 117 PRO A CA 1
ATOM 926 C C . PRO A 1 117 ? 5.433 -8.652 -30.804 1.00 95.44 117 PRO A C 1
ATOM 928 O O . PRO A 1 117 ? 4.913 -9.612 -31.365 1.00 95.44 117 PRO A O 1
ATOM 931 N N . SER A 1 118 ? 5.153 -7.395 -31.161 1.00 94.81 118 SER A N 1
ATOM 932 C CA . SER A 1 118 ? 4.202 -7.028 -32.221 1.00 94.81 118 SER A CA 1
ATOM 933 C C . SER A 1 118 ? 4.868 -6.526 -33.505 1.00 94.81 118 SER A C 1
ATOM 935 O O . SER A 1 118 ? 4.172 -6.209 -34.470 1.00 94.81 118 SER A O 1
ATOM 937 N N . GLY A 1 119 ? 6.201 -6.481 -33.550 1.00 93.94 119 GLY A N 1
ATOM 938 C CA . GLY A 1 119 ? 6.960 -6.088 -34.734 1.00 93.94 119 GLY A CA 1
ATOM 939 C C . GLY A 1 119 ? 8.173 -5.217 -34.426 1.00 93.94 119 GLY A C 1
ATOM 940 O O . GLY A 1 119 ? 8.440 -4.849 -33.282 1.00 93.94 119 GLY A O 1
ATOM 941 N N . ARG A 1 120 ? 8.918 -4.878 -35.478 1.00 96.19 120 ARG A N 1
ATOM 942 C CA . ARG A 1 120 ? 10.119 -4.045 -35.383 1.00 96.19 120 ARG A CA 1
ATOM 943 C C . ARG A 1 120 ? 9.766 -2.562 -35.371 1.00 96.19 120 ARG A C 1
ATOM 945 O O . ARG A 1 120 ? 9.058 -2.079 -36.253 1.00 96.19 120 ARG A O 1
ATOM 952 N N . VAL A 1 121 ? 10.351 -1.830 -34.433 1.00 96.00 121 VAL A N 1
ATOM 953 C CA . VAL A 1 121 ? 10.355 -0.366 -34.397 1.00 96.00 121 VAL A CA 1
ATOM 954 C C . VAL A 1 121 ? 11.737 0.109 -34.827 1.00 96.00 121 VAL A C 1
ATOM 956 O O . VAL A 1 121 ? 12.724 -0.160 -34.149 1.00 96.00 121 VAL A O 1
ATOM 959 N N . ASN A 1 122 ? 11.824 0.791 -35.967 1.00 96.06 122 ASN A N 1
ATOM 960 C CA . ASN A 1 122 ? 13.092 1.281 -36.502 1.00 96.06 122 ASN A CA 1
ATOM 961 C C . ASN A 1 122 ? 13.204 2.796 -36.298 1.00 96.06 122 ASN A C 1
ATOM 963 O O . ASN A 1 122 ? 12.383 3.545 -36.825 1.00 96.06 122 ASN A O 1
ATOM 967 N N . TYR A 1 123 ? 14.217 3.231 -35.549 1.00 95.31 123 TYR A N 1
ATOM 968 C CA . TYR A 1 123 ? 14.520 4.648 -35.330 1.00 95.31 123 TYR A CA 1
ATOM 969 C C . TYR A 1 123 ? 15.517 5.197 -36.358 1.00 95.31 123 TYR A C 1
ATOM 971 O O . TYR A 1 123 ? 15.711 6.408 -36.443 1.00 95.31 123 TYR A O 1
ATOM 979 N N . GLY A 1 124 ? 16.104 4.321 -37.175 1.00 93.94 124 GLY A N 1
ATOM 980 C CA . GLY A 1 124 ? 17.071 4.675 -38.200 1.00 93.94 124 GLY A CA 1
ATOM 981 C C . GLY A 1 124 ? 18.385 5.167 -37.607 1.00 93.94 124 GLY A C 1
ATOM 982 O O . GLY A 1 124 ? 18.755 4.808 -36.487 1.00 93.94 124 GLY A O 1
ATOM 983 N N . ARG A 1 125 ? 19.087 5.988 -38.392 1.00 95.88 125 ARG A N 1
ATOM 984 C CA . ARG A 1 125 ? 20.388 6.546 -38.032 1.00 95.88 125 ARG A CA 1
ATOM 985 C C . ARG A 1 125 ? 20.246 7.737 -37.106 1.00 95.88 125 ARG A C 1
ATOM 987 O O . ARG A 1 125 ? 19.746 8.784 -37.513 1.00 95.88 125 ARG A O 1
ATOM 994 N N . LEU A 1 126 ? 20.746 7.593 -35.889 1.00 96.19 126 LEU A N 1
ATOM 995 C CA . LEU A 1 126 ? 20.736 8.627 -34.864 1.00 96.19 126 LEU A CA 1
ATOM 996 C C . LEU A 1 126 ? 22.155 9.140 -34.633 1.00 96.19 126 LEU A C 1
ATOM 998 O O . LEU A 1 126 ? 23.105 8.365 -34.616 1.00 96.19 126 LEU A O 1
ATOM 1002 N N . THR A 1 127 ? 22.309 10.447 -34.457 1.00 95.06 127 THR A N 1
ATOM 1003 C CA . THR A 1 127 ? 23.594 11.088 -34.149 1.00 95.06 127 THR A CA 1
ATOM 1004 C C . THR A 1 127 ? 23.724 11.347 -32.656 1.00 95.06 127 THR A C 1
ATOM 1006 O O . THR A 1 127 ? 22.735 11.643 -31.994 1.00 95.06 127 THR A O 1
ATOM 1009 N N . ASN A 1 128 ? 24.946 11.292 -32.133 1.00 93.62 128 ASN A N 1
ATOM 1010 C CA . ASN A 1 128 ? 25.247 11.587 -30.736 1.00 93.62 128 ASN A CA 1
ATOM 1011 C C . ASN A 1 128 ? 24.741 12.983 -30.287 1.00 93.62 128 ASN A C 1
ATOM 1013 O O . ASN A 1 128 ? 25.009 13.961 -30.991 1.00 93.62 128 ASN A O 1
ATOM 1017 N N . PRO A 1 129 ? 24.126 13.116 -29.092 1.00 94.44 129 PRO A N 1
ATOM 1018 C CA . PRO A 1 129 ? 23.698 12.046 -28.187 1.00 94.44 129 PRO A CA 1
ATOM 1019 C C . PRO A 1 129 ? 22.430 11.343 -28.687 1.00 94.44 129 PRO A C 1
ATOM 1021 O O . PRO A 1 129 ? 21.498 11.975 -29.177 1.00 94.44 129 PRO A O 1
ATOM 1024 N N . VAL A 1 130 ? 22.385 10.024 -28.521 1.00 95.44 130 VAL A N 1
ATOM 1025 C CA . VAL A 1 130 ? 21.226 9.208 -28.883 1.00 95.44 130 VAL A CA 1
ATOM 1026 C C . VAL A 1 130 ? 20.271 9.153 -27.693 1.00 95.44 130 VAL A C 1
ATOM 1028 O O . VAL A 1 130 ? 20.652 8.690 -26.620 1.00 95.44 130 VAL A O 1
ATOM 1031 N N . HIS A 1 131 ? 19.031 9.598 -27.891 1.00 96.38 131 HIS A N 1
ATOM 1032 C CA . HIS A 1 131 ? 17.956 9.494 -26.907 1.00 96.38 131 HIS A CA 1
ATOM 1033 C C . HIS A 1 131 ? 16.699 8.931 -27.569 1.00 96.38 131 HIS A C 1
ATOM 1035 O O . HIS A 1 131 ? 16.188 9.504 -28.533 1.00 96.38 131 HIS A O 1
ATOM 1041 N N . VAL A 1 132 ? 16.202 7.808 -27.056 1.00 95.94 132 VAL A N 1
ATOM 1042 C CA . VAL A 1 132 ? 15.005 7.133 -27.563 1.00 95.94 132 VAL A CA 1
ATOM 1043 C C . VAL A 1 132 ? 14.093 6.778 -26.396 1.00 95.94 132 VAL A C 1
ATOM 1045 O O . VAL A 1 132 ? 14.522 6.157 -25.428 1.00 95.94 132 VAL A O 1
ATOM 1048 N N . THR A 1 133 ? 12.812 7.123 -26.512 1.00 95.44 133 THR A N 1
ATOM 1049 C CA . THR A 1 133 ? 11.769 6.695 -25.573 1.00 95.44 133 THR A CA 1
ATOM 1050 C C . THR A 1 133 ? 10.740 5.837 -26.295 1.00 95.44 133 THR A C 1
ATOM 1052 O O . THR A 1 133 ? 10.223 6.211 -27.351 1.00 95.44 133 THR A O 1
ATOM 1055 N N . VAL A 1 134 ? 10.412 4.682 -25.719 1.00 94.12 134 VAL A N 1
ATOM 1056 C CA . VAL A 1 134 ? 9.490 3.703 -26.301 1.00 94.12 134 VAL A CA 1
ATOM 1057 C C . VAL A 1 134 ? 8.386 3.397 -25.305 1.00 94.12 134 VAL A C 1
ATOM 1059 O O . VAL A 1 134 ? 8.646 2.902 -24.214 1.00 94.12 134 VAL A O 1
ATOM 1062 N N . ASN A 1 135 ? 7.133 3.638 -25.688 1.00 94.62 135 ASN A N 1
ATOM 1063 C CA . ASN A 1 135 ? 5.985 3.205 -24.895 1.00 94.62 135 ASN A CA 1
ATOM 1064 C C . ASN A 1 135 ? 5.750 1.699 -25.109 1.00 94.62 135 ASN A C 1
ATOM 1066 O O . ASN A 1 135 ? 5.185 1.298 -26.129 1.00 94.62 135 ASN A O 1
ATOM 1070 N N . LEU A 1 136 ? 6.182 0.880 -24.147 1.00 94.56 136 LEU A N 1
ATOM 1071 C CA . LEU A 1 136 ? 6.138 -0.584 -24.224 1.00 94.56 136 LEU A CA 1
ATOM 1072 C C . LEU A 1 136 ? 4.702 -1.118 -24.162 1.00 94.56 136 LEU A C 1
ATOM 1074 O O . LEU A 1 136 ? 4.411 -2.167 -24.733 1.00 94.56 136 LEU A O 1
ATOM 1078 N N . SER A 1 137 ? 3.768 -0.368 -23.563 1.00 93.00 137 SER A N 1
ATOM 1079 C CA . SER A 1 137 ? 2.351 -0.754 -23.481 1.00 93.00 137 SER A CA 1
ATOM 1080 C C . SER A 1 137 ? 1.693 -0.959 -24.843 1.00 93.00 137 SER A C 1
ATOM 1082 O O . SER A 1 137 ? 0.689 -1.660 -24.933 1.00 93.00 137 SER A O 1
ATOM 1084 N N . ARG A 1 138 ? 2.247 -0.369 -25.909 1.00 93.81 138 ARG A N 1
ATOM 1085 C CA . ARG A 1 138 ? 1.727 -0.515 -27.274 1.00 93.81 138 ARG A CA 1
ATOM 1086 C C . ARG A 1 138 ? 2.066 -1.856 -27.921 1.00 93.81 138 ARG A C 1
ATOM 1088 O O . ARG A 1 138 ? 1.395 -2.222 -28.878 1.00 93.81 138 ARG A O 1
ATOM 1095 N N . TYR A 1 139 ? 3.084 -2.559 -27.422 1.00 94.56 139 TYR A N 1
ATOM 1096 C CA . TYR A 1 139 ? 3.685 -3.683 -28.142 1.00 94.56 139 TYR A CA 1
ATOM 1097 C C . TYR A 1 139 ? 3.454 -5.056 -27.499 1.00 94.56 139 TYR A C 1
ATOM 1099 O O . TYR A 1 139 ? 3.734 -6.073 -28.131 1.00 94.56 139 TYR A O 1
ATOM 1107 N N . GLY A 1 140 ? 2.881 -5.094 -26.293 1.00 92.31 140 GLY A N 1
ATOM 1108 C CA . GLY A 1 140 ? 2.390 -6.319 -25.661 1.00 92.31 140 GLY A CA 1
ATOM 1109 C C . GLY A 1 140 ? 3.416 -7.072 -24.812 1.00 92.31 140 GLY A C 1
ATOM 1110 O O . GLY A 1 140 ? 4.525 -6.610 -24.545 1.00 92.31 140 GLY A O 1
ATOM 1111 N N . VAL A 1 141 ? 2.986 -8.221 -24.300 1.00 95.56 141 VAL A N 1
ATOM 1112 C CA . VAL A 1 141 ? 3.790 -9.098 -23.440 1.00 95.56 141 VAL A CA 1
ATOM 1113 C C . VAL A 1 141 ? 4.705 -9.946 -24.314 1.00 95.56 141 VAL A C 1
ATOM 1115 O O . VAL A 1 141 ? 4.239 -10.531 -25.290 1.00 95.56 141 VAL A O 1
ATOM 1118 N N . GLY A 1 142 ? 5.981 -10.066 -23.951 1.00 95.12 142 GLY A N 1
ATOM 1119 C CA . GLY A 1 142 ? 6.897 -10.949 -24.667 1.00 95.12 142 GLY A CA 1
ATOM 1120 C C . GLY A 1 142 ? 8.351 -10.511 -24.618 1.00 95.12 142 GLY A C 1
ATOM 1121 O O . GLY A 1 142 ? 8.779 -9.803 -23.707 1.00 95.12 142 GLY A O 1
ATOM 1122 N N . GLU A 1 143 ? 9.107 -11.001 -25.590 1.00 96.81 143 GLU A N 1
ATOM 1123 C CA . GLU A 1 143 ? 10.525 -10.711 -25.756 1.00 96.81 143 GLU A CA 1
ATOM 1124 C C . GLU A 1 143 ? 10.730 -9.397 -26.513 1.00 96.81 143 GLU A C 1
ATOM 1126 O O . GLU A 1 143 ? 10.031 -9.108 -27.485 1.00 96.81 143 GLU A O 1
ATOM 1131 N N . TYR A 1 144 ? 11.685 -8.608 -26.036 1.00 96.69 144 TYR A N 1
ATOM 1132 C CA . TYR A 1 144 ? 12.125 -7.363 -26.638 1.00 96.69 144 TYR A CA 1
ATOM 1133 C C . TYR A 1 144 ? 13.629 -7.437 -26.863 1.00 96.69 144 TYR A C 1
ATOM 1135 O O . TYR A 1 144 ? 14.365 -7.862 -25.971 1.00 96.69 144 TYR A O 1
ATOM 1143 N N . THR A 1 145 ? 14.089 -6.980 -28.025 1.00 97.38 145 THR A N 1
ATOM 1144 C CA . THR A 1 145 ? 15.515 -6.927 -28.354 1.00 97.38 145 THR A CA 1
ATOM 1145 C C . THR A 1 145 ? 15.878 -5.560 -28.903 1.00 97.38 145 THR A C 1
ATOM 1147 O O . THR A 1 145 ? 15.379 -5.160 -29.952 1.00 97.38 145 THR A O 1
ATOM 1150 N N . ILE A 1 146 ? 16.765 -4.842 -28.216 1.00 96.75 146 ILE A N 1
ATOM 1151 C CA . ILE A 1 146 ? 17.355 -3.593 -28.713 1.00 96.75 146 ILE A CA 1
ATOM 1152 C C . ILE A 1 146 ? 18.566 -3.943 -29.564 1.00 96.75 146 ILE A C 1
ATOM 1154 O O . ILE A 1 146 ? 19.403 -4.741 -29.144 1.00 96.75 146 ILE A O 1
ATOM 1158 N N . TYR A 1 147 ? 18.683 -3.302 -30.720 1.00 97.12 147 TYR A N 1
ATOM 1159 C CA . TYR A 1 147 ? 19.831 -3.384 -31.606 1.00 97.12 147 TYR A CA 1
ATOM 1160 C C . TYR A 1 147 ? 20.500 -2.020 -31.735 1.00 97.12 147 TYR A C 1
ATOM 1162 O O . TYR A 1 147 ? 19.850 -1.002 -31.976 1.00 97.12 147 TYR A O 1
ATOM 1170 N N . LEU A 1 148 ? 21.821 -2.039 -31.595 1.00 96.69 148 LEU A N 1
ATOM 1171 C CA . LEU A 1 148 ? 22.727 -0.914 -31.759 1.00 96.69 148 LEU A CA 1
ATOM 1172 C C . LEU A 1 148 ? 23.695 -1.275 -32.881 1.00 96.69 148 LEU A C 1
ATOM 1174 O O . LEU A 1 148 ? 24.567 -2.130 -32.709 1.00 96.69 148 LEU A O 1
ATOM 1178 N N . ASP A 1 149 ? 23.497 -0.672 -34.046 1.00 96.94 149 ASP A N 1
ATOM 1179 C CA . ASP A 1 149 ? 23.997 -1.188 -35.314 1.00 96.94 149 ASP A CA 1
ATOM 1180 C C . ASP A 1 149 ? 24.997 -0.222 -35.971 1.00 96.94 149 ASP A C 1
ATOM 1182 O O . ASP A 1 149 ? 24.695 0.940 -36.247 1.00 96.94 149 ASP A O 1
ATOM 1186 N N . ASN A 1 150 ? 26.216 -0.720 -36.202 1.00 96.94 150 ASN A N 1
ATOM 1187 C CA . ASN A 1 150 ? 27.299 -0.048 -36.922 1.00 96.94 150 ASN A CA 1
ATOM 1188 C C . ASN A 1 150 ? 27.685 -0.805 -38.209 1.00 96.94 150 ASN A C 1
ATOM 1190 O O . ASN A 1 150 ? 28.789 -0.647 -38.742 1.00 96.94 150 ASN A O 1
ATOM 1194 N N . SER A 1 151 ? 26.793 -1.652 -38.723 1.00 96.25 151 SER A N 1
ATOM 1195 C CA . SER A 1 151 ? 27.019 -2.441 -39.936 1.00 96.25 151 SER A CA 1
ATOM 1196 C C . SER A 1 151 ? 27.198 -1.578 -41.183 1.00 96.25 151 SER A C 1
ATOM 1198 O O . SER A 1 151 ? 27.860 -1.991 -42.132 1.00 96.25 151 SER A O 1
ATOM 1200 N N . PHE A 1 152 ? 26.677 -0.350 -41.163 1.00 94.12 152 PHE A N 1
ATOM 1201 C CA . PHE A 1 152 ? 26.834 0.618 -42.243 1.00 94.12 152 PHE A CA 1
ATOM 1202 C C . PHE A 1 152 ? 28.240 1.231 -42.332 1.00 94.12 152 PHE A C 1
ATOM 1204 O O . PHE A 1 152 ? 28.601 1.774 -43.378 1.00 94.12 152 PHE A O 1
ATOM 1211 N N . SER A 1 153 ? 29.027 1.197 -41.251 1.00 93.25 153 SER A N 1
ATOM 1212 C CA . SER A 1 153 ? 30.391 1.726 -41.266 1.00 93.25 153 SER A CA 1
ATOM 1213 C C . SER A 1 153 ? 31.347 0.698 -41.845 1.00 93.25 153 SER A C 1
ATOM 1215 O O . SER A 1 153 ? 31.348 -0.461 -41.444 1.00 93.25 153 SER A O 1
ATOM 1217 N N . VAL A 1 154 ? 32.213 1.148 -42.753 1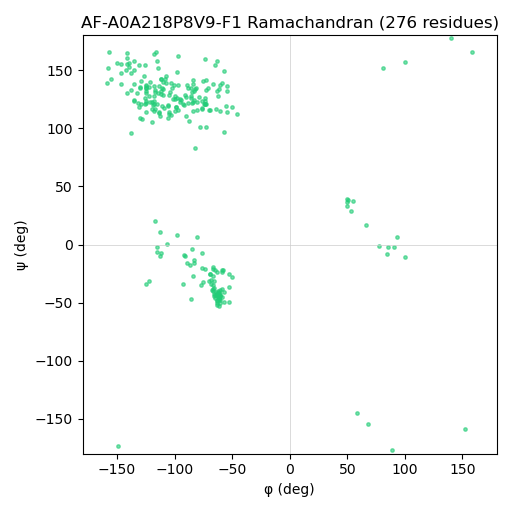.00 91.88 154 VAL A N 1
ATOM 1218 C CA . VAL A 1 154 ? 33.194 0.279 -43.423 1.00 91.88 154 VAL A CA 1
ATOM 1219 C C . VAL A 1 154 ? 34.542 0.268 -42.698 1.00 91.88 154 VAL A C 1
ATOM 1221 O O . VAL A 1 154 ? 35.222 -0.752 -42.672 1.00 91.88 154 VAL A O 1
ATOM 1224 N N . VAL A 1 155 ? 34.942 1.397 -42.103 1.00 92.25 155 VAL A N 1
ATOM 1225 C CA . VAL A 1 155 ? 36.317 1.590 -41.595 1.00 92.25 155 VAL A CA 1
ATOM 1226 C C . VAL A 1 155 ? 36.355 1.989 -40.123 1.00 92.25 155 VAL A C 1
ATOM 1228 O O . VAL A 1 155 ? 37.280 1.620 -39.405 1.00 92.25 155 VAL A O 1
ATOM 1231 N N . THR A 1 156 ? 35.371 2.751 -39.652 1.00 95.25 156 THR A N 1
ATOM 1232 C CA . THR A 1 156 ? 35.433 3.403 -38.344 1.00 95.25 156 THR A CA 1
ATOM 1233 C C . THR A 1 156 ? 34.655 2.634 -37.277 1.00 95.25 156 THR A C 1
ATOM 1235 O O . THR A 1 156 ? 33.461 2.356 -37.414 1.00 95.25 156 THR A O 1
ATOM 1238 N N . SER A 1 157 ? 35.342 2.310 -36.179 1.00 95.75 157 SER A N 1
ATOM 1239 C CA . SER A 1 157 ? 34.709 1.839 -34.945 1.00 95.75 157 SER A CA 1
ATOM 1240 C C . SER A 1 157 ? 34.007 2.981 -34.212 1.00 95.75 157 SER A C 1
ATOM 1242 O O . SER A 1 157 ? 34.336 4.160 -34.388 1.00 95.75 157 SER A O 1
ATOM 1244 N N . LYS A 1 158 ? 33.073 2.608 -33.339 1.00 96.19 158 LYS A N 1
ATOM 1245 C CA . LYS A 1 158 ? 32.341 3.515 -32.453 1.00 96.19 158 LYS A CA 1
ATOM 1246 C C . LYS A 1 158 ? 32.484 3.061 -31.016 1.00 96.19 158 LYS A C 1
ATOM 1248 O O . LYS A 1 158 ? 32.295 1.890 -30.727 1.00 96.19 158 LYS A O 1
ATOM 1253 N N . TYR A 1 159 ? 32.759 3.980 -30.111 1.00 97.06 159 TYR A N 1
ATOM 1254 C CA . TYR A 1 159 ? 32.728 3.736 -28.678 1.00 97.06 159 TYR A CA 1
ATOM 1255 C C . TYR A 1 159 ? 31.396 4.238 -28.139 1.00 97.06 159 TYR A C 1
ATOM 1257 O O . TYR A 1 159 ? 31.075 5.422 -28.268 1.00 97.06 159 TYR A O 1
ATOM 1265 N N . ILE A 1 160 ? 30.616 3.322 -27.575 1.00 96.81 160 ILE A N 1
ATOM 1266 C CA . ILE A 1 160 ? 29.251 3.559 -27.118 1.00 96.81 160 ILE A CA 1
ATOM 1267 C C . ILE A 1 160 ? 29.246 3.463 -25.597 1.00 96.81 160 ILE A C 1
ATOM 1269 O O . ILE A 1 160 ? 29.729 2.474 -25.053 1.00 96.81 160 ILE A O 1
ATOM 1273 N N . THR A 1 161 ? 28.677 4.464 -24.931 1.00 97.38 161 THR A N 1
ATOM 1274 C CA . THR A 1 161 ? 28.284 4.414 -23.517 1.00 97.38 161 THR A CA 1
ATOM 1275 C C . THR A 1 161 ? 26.771 4.495 -23.460 1.00 97.38 161 THR A C 1
ATOM 1277 O O . THR A 1 161 ? 26.198 5.509 -23.844 1.00 97.38 161 THR A O 1
ATOM 1280 N N . LEU A 1 162 ? 26.140 3.417 -23.023 1.00 96.69 162 LEU A N 1
ATOM 1281 C CA . LEU A 1 162 ? 24.708 3.174 -23.069 1.00 96.69 162 LEU A CA 1
ATOM 1282 C C . LEU A 1 162 ? 24.131 3.124 -21.651 1.00 96.69 162 LEU A C 1
ATOM 1284 O O . LEU A 1 162 ? 24.672 2.445 -20.777 1.00 96.69 162 LEU A O 1
ATOM 1288 N N . HIS A 1 163 ? 22.990 3.776 -21.484 1.00 96.88 163 HIS A N 1
ATOM 1289 C CA . HIS A 1 163 ? 22.128 3.758 -20.316 1.00 96.88 163 HIS A CA 1
ATOM 1290 C C . HIS A 1 163 ? 20.704 3.425 -20.775 1.00 96.88 163 HIS A C 1
ATOM 1292 O O . HIS A 1 163 ? 20.040 4.240 -21.413 1.00 96.88 163 HIS A O 1
ATOM 1298 N N . GLU A 1 164 ? 20.241 2.223 -20.463 1.00 95.75 164 GLU A N 1
ATOM 1299 C CA . GLU A 1 164 ? 18.884 1.754 -20.738 1.00 95.75 164 GLU A CA 1
ATOM 1300 C C . GLU A 1 164 ? 18.122 1.628 -19.421 1.00 95.75 164 GLU A C 1
ATOM 1302 O O . GLU A 1 164 ? 18.635 1.062 -18.453 1.00 95.75 164 GLU A O 1
ATOM 1307 N N . ALA A 1 165 ? 16.890 2.124 -19.374 1.00 96.25 165 ALA A N 1
ATOM 1308 C CA . ALA A 1 165 ? 16.031 1.986 -18.207 1.00 96.25 165 ALA A CA 1
ATOM 1309 C C . ALA A 1 165 ? 14.583 1.721 -18.618 1.00 96.25 165 ALA A C 1
ATOM 1311 O O . ALA A 1 165 ? 14.009 2.437 -19.438 1.00 96.25 165 ALA A O 1
ATOM 1312 N N . VAL A 1 166 ? 13.975 0.696 -18.022 1.00 94.81 166 VAL A N 1
ATOM 1313 C CA . VAL A 1 166 ? 12.535 0.451 -18.118 1.00 94.81 166 VAL A CA 1
ATOM 1314 C C . VAL A 1 166 ? 11.874 1.062 -16.900 1.00 94.81 166 VAL A C 1
ATOM 1316 O O . VAL A 1 166 ? 12.162 0.693 -15.763 1.00 94.81 166 VAL A O 1
ATOM 1319 N N . TYR A 1 167 ? 10.941 1.965 -17.144 1.00 94.19 167 TYR A N 1
ATOM 1320 C CA . TYR A 1 167 ? 10.131 2.599 -16.125 1.00 94.19 167 TYR A CA 1
ATOM 1321 C C . TYR A 1 167 ? 8.747 1.980 -16.109 1.00 94.19 167 TYR A C 1
ATOM 1323 O O . TYR A 1 167 ? 8.152 1.735 -17.158 1.00 94.19 167 TYR A O 1
ATOM 1331 N N . ARG A 1 168 ? 8.213 1.764 -14.909 1.00 92.44 168 ARG A N 1
ATOM 1332 C CA . ARG A 1 168 ? 6.826 1.348 -14.704 1.00 92.44 168 ARG A CA 1
ATOM 1333 C C . ARG A 1 168 ? 6.106 2.359 -13.846 1.00 92.44 168 ARG A C 1
ATOM 1335 O O . ARG A 1 168 ? 6.648 2.863 -12.862 1.00 92.44 168 ARG A O 1
ATOM 1342 N N . LYS A 1 169 ? 4.864 2.626 -14.212 1.00 88.56 169 LYS A N 1
ATOM 1343 C CA . LYS A 1 169 ? 3.962 3.433 -13.409 1.00 88.56 169 LYS A CA 1
ATOM 1344 C C . LYS A 1 169 ? 3.501 2.624 -12.203 1.00 88.56 169 LYS A C 1
ATOM 1346 O O . LYS A 1 169 ? 2.894 1.566 -12.346 1.00 88.56 169 LYS A O 1
ATOM 1351 N N . VAL A 1 170 ? 3.774 3.138 -11.015 1.00 86.62 170 VAL A N 1
ATOM 1352 C CA . VAL A 1 170 ? 3.293 2.584 -9.752 1.00 86.62 170 VAL A CA 1
ATOM 1353 C C . VAL A 1 170 ? 2.411 3.628 -9.083 1.00 86.62 170 VAL A C 1
ATOM 1355 O O . VAL A 1 170 ? 2.711 4.825 -9.092 1.00 86.62 170 VAL A O 1
ATOM 1358 N N . GLN A 1 171 ? 1.285 3.164 -8.549 1.00 86.94 171 GLN A N 1
ATOM 1359 C CA . GLN A 1 171 ? 0.417 3.976 -7.709 1.00 86.94 171 GLN A CA 1
ATOM 1360 C C . GLN A 1 171 ? 0.963 3.933 -6.287 1.00 86.94 171 GLN A C 1
ATOM 1362 O O . GLN A 1 171 ? 0.995 2.878 -5.660 1.00 86.94 171 GLN A O 1
ATOM 1367 N N . ASP A 1 1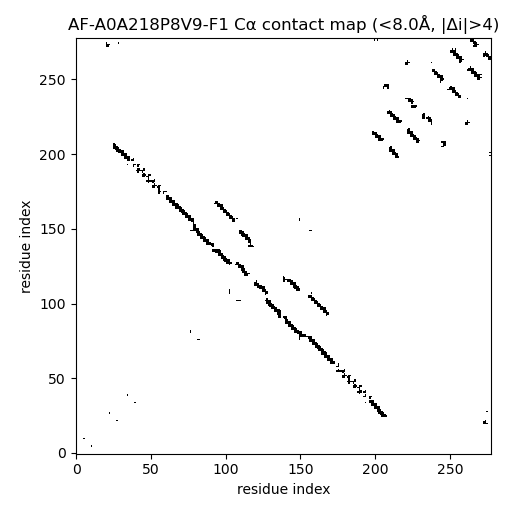72 ? 1.416 5.080 -5.802 1.00 84.38 172 ASP A N 1
ATOM 1368 C CA . ASP A 1 172 ? 1.830 5.271 -4.423 1.00 84.38 172 ASP A CA 1
ATOM 1369 C C . ASP A 1 172 ? 0.601 5.671 -3.599 1.00 84.38 172 ASP A C 1
ATOM 1371 O O . ASP A 1 172 ? 0.067 6.778 -3.732 1.00 84.38 172 ASP A O 1
ATOM 1375 N N . THR A 1 173 ? 0.116 4.728 -2.791 1.00 88.06 173 THR A N 1
ATOM 1376 C CA . THR A 1 173 ? -1.026 4.906 -1.886 1.00 88.06 173 THR A CA 1
ATOM 1377 C C . THR A 1 173 ? -0.597 5.209 -0.456 1.00 88.06 173 THR A C 1
ATOM 1379 O O . THR A 1 173 ? -1.457 5.276 0.414 1.00 88.06 173 THR A O 1
ATOM 1382 N N . THR A 1 174 ? 0.695 5.443 -0.195 1.00 89.31 174 THR A N 1
ATOM 1383 C CA . THR A 1 174 ? 1.242 5.543 1.170 1.00 89.31 174 THR A CA 1
ATOM 1384 C C . THR A 1 174 ? 0.486 6.541 2.048 1.00 89.31 174 THR A C 1
ATOM 1386 O O . THR A 1 174 ? 0.068 6.190 3.151 1.00 89.31 174 THR A O 1
ATOM 1389 N N . ASP A 1 175 ? 0.250 7.763 1.560 1.00 86.50 175 ASP A N 1
ATOM 1390 C CA . ASP A 1 175 ? -0.456 8.795 2.333 1.00 86.50 175 ASP A CA 1
ATOM 1391 C C . ASP A 1 175 ? -1.913 8.399 2.597 1.00 86.50 175 ASP A C 1
ATOM 1393 O O . ASP A 1 175 ? -2.405 8.491 3.725 1.00 86.50 175 ASP A O 1
ATOM 1397 N N . LYS A 1 176 ? -2.596 7.890 1.567 1.00 90.81 176 LYS A N 1
ATOM 1398 C CA . LYS A 1 176 ? -3.965 7.373 1.661 1.00 90.81 176 LYS A CA 1
ATOM 1399 C C . LYS A 1 176 ? -4.067 6.261 2.706 1.00 90.81 176 LYS A C 1
ATOM 1401 O O . LYS A 1 176 ? -4.931 6.329 3.583 1.00 90.81 176 LYS A O 1
ATOM 1406 N N . ASP A 1 177 ? -3.173 5.282 2.641 1.00 91.19 177 ASP A N 1
ATOM 1407 C CA . ASP A 1 177 ? -3.152 4.126 3.534 1.00 91.19 177 ASP A CA 1
ATOM 1408 C C . ASP A 1 177 ? -2.832 4.554 4.973 1.00 91.19 177 ASP A C 1
ATOM 1410 O O . ASP A 1 177 ? -3.455 4.064 5.916 1.00 91.19 177 ASP A O 1
ATOM 1414 N N . ALA A 1 178 ? -1.941 5.534 5.161 1.00 93.50 178 ALA A N 1
ATOM 1415 C CA . ALA A 1 178 ? -1.618 6.091 6.472 1.00 93.50 178 ALA A CA 1
ATOM 1416 C C . ALA A 1 178 ? -2.828 6.775 7.134 1.00 93.50 178 ALA A C 1
ATOM 1418 O O . ALA A 1 178 ? -3.134 6.496 8.298 1.00 93.50 178 ALA A O 1
ATOM 1419 N N . TYR A 1 179 ? -3.556 7.630 6.404 1.00 94.94 179 TYR A N 1
ATOM 1420 C CA . TYR A 1 179 ? -4.762 8.287 6.925 1.00 94.94 179 TYR A CA 1
ATOM 1421 C C . TYR A 1 179 ? -5.877 7.286 7.241 1.00 94.94 179 TYR A C 1
ATOM 1423 O O . TYR A 1 179 ? -6.525 7.395 8.287 1.00 94.94 179 TYR A O 1
ATOM 1431 N N . GLN A 1 180 ? -6.078 6.286 6.379 1.00 94.19 180 GLN A N 1
ATOM 1432 C CA . GLN A 1 180 ? -7.066 5.232 6.608 1.00 94.19 180 GLN A CA 1
ATOM 1433 C C . GLN A 1 180 ? -6.706 4.361 7.816 1.00 94.19 180 GLN A C 1
ATOM 1435 O O . GLN A 1 180 ? -7.576 4.078 8.641 1.00 94.19 180 GLN A O 1
ATOM 1440 N N . ALA A 1 181 ? -5.433 3.987 7.971 1.00 95.94 181 ALA A N 1
ATOM 1441 C CA . ALA A 1 181 ? -4.960 3.214 9.115 1.00 95.94 181 ALA A CA 1
ATOM 1442 C C . ALA A 1 181 ? -5.134 3.988 10.428 1.00 95.94 181 ALA A C 1
ATOM 1444 O O . ALA A 1 181 ? -5.711 3.466 11.385 1.00 95.94 181 ALA A O 1
ATOM 1445 N N . LEU A 1 182 ? -4.704 5.254 10.469 1.00 96.56 182 LEU A N 1
ATOM 1446 C CA . LEU A 1 182 ? -4.859 6.106 11.648 1.00 96.56 182 LEU A CA 1
ATOM 1447 C C . LEU A 1 182 ? -6.337 6.310 12.000 1.00 96.56 182 LEU A C 1
ATOM 1449 O O . LEU A 1 182 ? -6.727 6.167 13.161 1.00 96.56 182 LEU A O 1
ATOM 1453 N N . GLY A 1 183 ? -7.173 6.597 11.001 1.00 96.44 183 GLY A N 1
ATOM 1454 C CA . GLY A 1 183 ? -8.610 6.743 11.196 1.00 96.44 183 GLY A CA 1
ATOM 1455 C C . GLY A 1 183 ? -9.273 5.455 11.693 1.00 96.44 183 GLY A C 1
ATOM 1456 O O . GLY A 1 183 ? -10.095 5.505 12.609 1.00 96.44 183 GLY A O 1
ATOM 1457 N N . GLY A 1 184 ? -8.860 4.293 11.177 1.00 96.06 184 GLY A N 1
ATOM 1458 C CA . GLY A 1 184 ? -9.312 2.980 11.639 1.00 96.06 184 GLY A CA 1
ATOM 1459 C C . GLY A 1 184 ? -8.953 2.708 13.102 1.00 96.06 184 GLY A C 1
ATOM 1460 O O . GLY A 1 184 ? -9.810 2.271 13.872 1.00 96.06 184 GLY A O 1
ATOM 1461 N N . ILE A 1 185 ? -7.726 3.040 13.517 1.00 97.06 185 ILE A N 1
ATOM 1462 C CA . ILE A 1 185 ? -7.286 2.930 14.917 1.00 97.06 185 ILE A CA 1
ATOM 1463 C C . ILE A 1 185 ? -8.132 3.833 15.822 1.00 97.06 185 ILE A C 1
ATOM 1465 O O . ILE A 1 185 ? -8.620 3.377 16.858 1.00 97.06 185 ILE A O 1
ATOM 1469 N N . LEU A 1 186 ? -8.351 5.093 15.431 1.00 96.62 186 LEU A N 1
ATOM 1470 C CA . LEU A 1 186 ? -9.189 6.019 16.198 1.00 96.62 186 LEU A CA 1
ATOM 1471 C C . LEU A 1 186 ? -10.631 5.523 16.314 1.00 96.62 186 LEU A C 1
ATOM 1473 O O . LEU A 1 186 ? -11.211 5.613 17.395 1.00 96.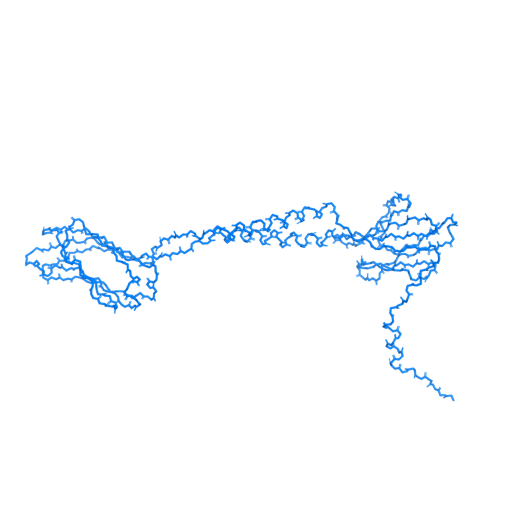62 186 LEU A O 1
ATOM 1477 N N . MET A 1 187 ? -11.196 4.962 15.241 1.00 96.38 187 MET A N 1
ATOM 1478 C CA . MET A 1 187 ? -12.537 4.386 15.293 1.00 96.38 187 MET A CA 1
ATOM 1479 C C . MET A 1 187 ? -12.602 3.170 16.215 1.00 96.38 187 MET A C 1
ATOM 1481 O O . MET A 1 187 ? -13.526 3.059 17.017 1.00 96.38 187 MET A O 1
ATOM 1485 N N . PHE A 1 188 ? -11.614 2.278 16.148 1.00 95.50 188 PHE A N 1
ATOM 1486 C CA . PHE A 1 188 ? -11.553 1.104 17.013 1.00 95.50 188 PHE A CA 1
ATOM 1487 C C . PHE A 1 188 ? -11.471 1.511 18.491 1.00 95.50 188 PHE A C 1
ATOM 1489 O O . PHE A 1 188 ? -12.316 1.121 19.298 1.00 95.50 188 PHE A O 1
ATOM 1496 N N . VAL A 1 189 ? -10.507 2.366 18.845 1.00 93.25 189 VAL A N 1
ATOM 1497 C CA . VAL A 1 189 ? -10.325 2.850 20.223 1.00 93.25 189 VAL A CA 1
ATOM 1498 C C . VAL A 1 189 ? -11.536 3.660 20.690 1.00 93.25 189 VAL A C 1
ATOM 1500 O O . VAL A 1 189 ? -12.012 3.464 21.807 1.00 93.25 189 VAL A O 1
ATOM 1503 N N . GLY A 1 190 ? -12.072 4.533 19.835 1.00 92.12 190 GLY A N 1
ATOM 1504 C CA . GLY A 1 190 ? -13.266 5.322 20.120 1.00 92.12 190 GLY A CA 1
ATOM 1505 C C . GLY A 1 190 ? -14.491 4.444 20.379 1.00 92.12 190 GLY A C 1
ATOM 1506 O O . GLY A 1 190 ? -15.201 4.652 21.358 1.00 92.12 190 GLY A O 1
ATOM 1507 N N . PHE A 1 191 ? -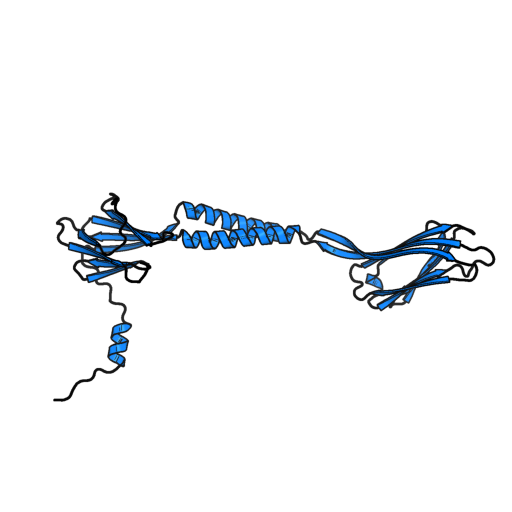14.711 3.406 19.573 1.00 92.19 191 PHE A N 1
ATOM 1508 C CA . PHE A 1 191 ? -15.849 2.502 19.731 1.00 92.19 191 PHE A CA 1
ATOM 1509 C C . PHE A 1 191 ? -15.789 1.749 21.064 1.00 92.19 191 PHE A C 1
ATOM 1511 O O . PHE A 1 191 ? -16.732 1.807 21.857 1.00 92.19 191 PHE A O 1
ATOM 1518 N N . PHE A 1 192 ? -14.657 1.104 21.359 1.00 87.19 192 PHE A N 1
ATOM 1519 C CA . PHE A 1 192 ? -14.483 0.380 22.621 1.00 87.19 192 PHE A CA 1
ATOM 1520 C C . PHE A 1 192 ? -14.468 1.312 23.835 1.00 87.19 192 PHE A C 1
ATOM 1522 O O . PHE A 1 192 ? -15.005 0.962 24.886 1.00 87.19 192 PHE A O 1
ATOM 1529 N N . GLY A 1 193 ? -13.924 2.521 23.698 1.00 87.25 193 GLY A N 1
ATOM 1530 C CA . GLY A 1 193 ? -13.944 3.527 24.752 1.00 87.25 193 GLY A CA 1
ATOM 1531 C C . GLY A 1 193 ? -15.346 4.067 25.049 1.00 87.25 193 GLY A C 1
ATOM 1532 O O . GLY A 1 193 ? -15.711 4.226 26.218 1.00 87.25 193 GLY A O 1
ATOM 1533 N N . VAL A 1 194 ? -16.184 4.279 24.026 1.00 88.00 194 VAL A N 1
ATOM 1534 C CA . VAL A 1 194 ? -17.610 4.596 24.218 1.00 88.00 194 VAL A CA 1
ATOM 1535 C C . VAL A 1 194 ? -18.292 3.447 24.958 1.00 88.00 194 VAL A C 1
ATOM 1537 O O . VAL A 1 194 ? -18.900 3.688 25.998 1.00 88.00 194 VAL A O 1
ATOM 1540 N N . LEU A 1 195 ? -18.125 2.199 24.506 1.00 83.50 195 LEU A N 1
ATOM 1541 C CA . LEU A 1 195 ? -18.715 1.034 25.177 1.00 83.50 195 LEU A CA 1
ATOM 1542 C C . LEU A 1 195 ? -18.281 0.913 26.644 1.00 83.50 195 LEU A C 1
ATOM 1544 O O . LEU A 1 195 ? -19.116 0.649 27.506 1.00 83.50 195 LEU A O 1
ATOM 1548 N N . TYR A 1 196 ? -17.007 1.165 26.945 1.00 79.75 196 TYR A N 1
ATOM 1549 C CA . TYR A 1 196 ? -16.474 1.127 28.308 1.00 79.75 196 TYR A CA 1
ATOM 1550 C C . TYR A 1 196 ? -17.011 2.256 29.204 1.00 79.75 196 TYR A C 1
ATOM 1552 O O . TYR A 1 196 ? -17.132 2.103 30.421 1.00 79.75 196 TYR A O 1
ATOM 1560 N N . THR A 1 197 ? -17.333 3.413 28.624 1.00 81.25 197 THR A N 1
ATOM 1561 C CA . THR A 1 197 ? -17.827 4.582 29.371 1.00 81.25 197 THR A CA 1
ATOM 1562 C C . THR A 1 197 ? -19.346 4.635 29.493 1.00 81.25 197 THR A C 1
ATOM 1564 O O . THR A 1 197 ? -19.858 5.428 30.294 1.00 81.25 197 THR A O 1
ATOM 1567 N N . LEU A 1 198 ? -20.070 3.775 28.769 1.00 79.56 198 LEU A N 1
ATOM 1568 C CA . LEU A 1 198 ? -21.496 3.559 28.977 1.00 79.56 198 LEU A CA 1
ATOM 1569 C C . LEU A 1 198 ? -21.725 3.039 30.393 1.00 79.56 198 LEU A C 1
ATOM 1571 O O . LEU A 1 198 ? -21.310 1.947 30.770 1.00 79.56 198 LEU A O 1
ATOM 1575 N N . SER A 1 199 ? -22.410 3.845 31.193 1.00 70.50 199 SER A N 1
ATOM 1576 C CA . SER A 1 199 ? -22.785 3.484 32.553 1.00 70.50 199 SER A CA 1
ATOM 1577 C C . SER A 1 199 ? -24.287 3.320 32.646 1.00 70.50 199 SER A C 1
ATOM 1579 O O . SER A 1 199 ? -25.063 4.055 32.029 1.00 70.50 199 SER A O 1
ATOM 1581 N N . LYS A 1 200 ? -24.707 2.339 33.437 1.00 73.00 200 LYS A N 1
ATOM 1582 C CA . LYS A 1 200 ? -26.112 2.131 33.771 1.00 73.00 200 LYS A CA 1
ATOM 1583 C C . LYS A 1 200 ? -26.358 2.733 35.149 1.00 73.00 200 LYS A C 1
ATOM 1585 O O . LYS A 1 200 ? -25.631 2.449 36.097 1.00 73.00 200 LYS A O 1
ATOM 1590 N N . ARG A 1 201 ? -27.369 3.592 35.239 1.00 74.44 201 ARG A N 1
ATOM 1591 C CA . ARG A 1 201 ? -27.956 4.045 36.500 1.00 74.44 201 ARG A CA 1
ATOM 1592 C C . ARG A 1 201 ? -29.316 3.393 36.659 1.00 74.44 201 ARG A C 1
ATOM 1594 O O . ARG A 1 201 ? -30.078 3.285 35.694 1.00 74.44 201 ARG A O 1
ATOM 1601 N N . VAL A 1 202 ? -29.605 2.971 37.877 1.00 77.31 202 VAL A N 1
ATOM 1602 C CA . VAL A 1 202 ? -30.936 2.543 38.286 1.00 77.31 202 VAL A CA 1
ATOM 1603 C C . VAL A 1 202 ? -31.471 3.583 39.242 1.00 77.31 202 VAL A C 1
ATOM 1605 O O . VAL A 1 202 ? -30.792 3.960 40.189 1.00 77.31 202 VAL A O 1
ATOM 1608 N N . ILE A 1 203 ? -32.674 4.056 38.960 1.00 78.69 203 ILE A N 1
ATOM 1609 C CA . ILE A 1 203 ? -33.412 4.966 39.823 1.00 78.69 203 ILE A CA 1
ATOM 1610 C C . ILE A 1 203 ? -34.564 4.152 40.393 1.00 78.69 203 ILE A C 1
ATOM 1612 O O . ILE A 1 203 ? -35.390 3.630 39.635 1.00 78.69 203 ILE A O 1
ATOM 1616 N N . LEU A 1 204 ? -34.561 4.002 41.710 1.00 78.81 204 LEU A N 1
ATOM 1617 C CA . LEU A 1 204 ? -35.598 3.351 42.486 1.00 78.81 204 LEU A CA 1
ATOM 1618 C C . LEU A 1 204 ? -36.313 4.429 43.303 1.00 78.81 204 LEU A C 1
ATOM 1620 O O . LEU A 1 204 ? -35.686 5.101 44.108 1.00 78.81 204 LEU A O 1
ATOM 1624 N N . GLU A 1 205 ? -37.606 4.600 43.081 1.00 77.38 205 GLU A N 1
ATOM 1625 C CA . GLU A 1 205 ? -38.468 5.472 43.883 1.00 77.38 205 GLU A CA 1
ATOM 1626 C C . GLU A 1 205 ? -39.253 4.572 44.843 1.00 77.38 205 GLU A C 1
ATOM 1628 O O . GLU A 1 205 ? -39.876 3.625 44.362 1.00 77.38 205 GLU A O 1
ATOM 1633 N N . VAL A 1 206 ? -39.207 4.810 46.157 1.00 76.19 206 VAL A N 1
ATOM 1634 C CA . VAL A 1 206 ? -39.950 4.041 47.178 1.00 76.19 206 VAL A CA 1
ATOM 1635 C C . VAL A 1 206 ? -40.686 5.018 48.090 1.00 76.19 206 VAL A C 1
ATOM 1637 O O . VAL A 1 206 ? -40.056 5.724 48.865 1.00 76.19 206 VAL A O 1
ATOM 1640 N N . ASP A 1 207 ? -42.015 5.083 47.983 1.00 71.94 207 ASP A N 1
ATOM 1641 C CA . ASP A 1 207 ? -42.886 5.925 48.829 1.00 71.94 207 ASP A CA 1
ATOM 1642 C C . ASP A 1 207 ? -42.452 7.404 48.941 1.00 71.94 207 ASP A C 1
ATOM 1644 O O . ASP A 1 207 ? -42.664 8.062 49.957 1.00 71.94 207 ASP A O 1
ATOM 1648 N N . GLY A 1 208 ? -41.861 7.944 47.870 1.00 68.56 208 GLY A N 1
ATOM 1649 C CA . GLY A 1 208 ? -41.388 9.330 47.790 1.00 68.56 208 GLY A CA 1
ATOM 1650 C C . GLY A 1 208 ? -39.882 9.518 47.998 1.00 68.56 208 GLY A C 1
ATOM 1651 O O . GLY A 1 208 ? -39.388 10.598 47.686 1.00 68.56 208 GLY A O 1
ATOM 1652 N N . ASP A 1 209 ? -39.151 8.487 48.435 1.00 73.00 209 ASP A N 1
ATOM 1653 C CA . ASP A 1 209 ? -37.686 8.503 48.476 1.00 73.00 209 ASP A CA 1
ATOM 1654 C C . ASP A 1 209 ? -37.093 8.101 47.120 1.00 73.00 209 ASP A C 1
ATOM 1656 O O . ASP A 1 209 ? -37.456 7.068 46.551 1.00 73.00 209 ASP A O 1
ATOM 1660 N N . GLU A 1 210 ? -36.143 8.887 46.608 1.00 77.62 210 GLU A N 1
ATOM 1661 C CA . GLU A 1 210 ? -35.391 8.590 45.388 1.00 77.62 210 GLU A CA 1
ATOM 1662 C C . GLU A 1 210 ? -34.025 7.981 45.729 1.00 77.62 210 GLU A C 1
ATOM 1664 O O . GLU A 1 210 ? -33.153 8.618 46.321 1.00 77.62 210 GLU A O 1
ATOM 1669 N N . ILE A 1 211 ? -33.805 6.747 45.287 1.00 75.75 211 ILE A N 1
ATOM 1670 C CA . ILE A 1 211 ? -32.550 6.016 45.430 1.00 75.75 211 ILE A CA 1
ATOM 1671 C C . ILE A 1 211 ? -31.939 5.836 44.043 1.00 75.75 211 ILE A C 1
ATOM 1673 O O . ILE A 1 211 ? -32.420 5.064 43.211 1.00 75.75 211 ILE A O 1
ATOM 1677 N N . VAL A 1 212 ? -30.832 6.528 43.794 1.00 77.00 212 VAL A N 1
ATOM 1678 C CA . VAL A 1 212 ? -30.053 6.408 42.562 1.00 77.00 212 VAL A CA 1
ATOM 1679 C C . VAL A 1 212 ? -28.852 5.502 42.812 1.00 77.00 212 VAL A C 1
ATOM 1681 O O . VAL A 1 212 ? -27.936 5.829 43.564 1.00 77.00 212 VAL A O 1
ATOM 1684 N N . MET A 1 213 ? -28.847 4.358 42.137 1.00 75.88 213 MET A N 1
ATOM 1685 C CA . MET A 1 213 ? -27.746 3.401 42.080 1.00 75.88 213 MET A CA 1
ATOM 1686 C C . MET A 1 213 ? -26.933 3.633 40.806 1.00 75.88 213 MET A C 1
ATOM 1688 O O . MET A 1 213 ? -27.433 3.425 39.697 1.00 75.88 213 MET A O 1
ATOM 1692 N N . GLU A 1 214 ? -25.670 4.035 40.942 1.00 74.25 214 GLU A N 1
ATOM 1693 C CA . GLU A 1 214 ? -24.724 4.111 39.828 1.00 74.25 214 GLU A CA 1
ATOM 1694 C C . GLU A 1 214 ? -23.705 2.975 39.897 1.00 74.25 214 GLU A C 1
ATOM 1696 O O . GLU A 1 214 ? -22.913 2.870 40.836 1.00 74.25 214 GLU A O 1
ATOM 1701 N N . PHE A 1 215 ? -23.682 2.160 38.845 1.00 71.50 215 PHE A N 1
ATOM 1702 C CA . PHE A 1 215 ? -22.731 1.067 38.711 1.00 71.50 215 PHE A CA 1
ATOM 1703 C C . PHE A 1 215 ? -21.414 1.595 38.158 1.00 71.50 215 PHE A C 1
ATOM 1705 O O . PHE A 1 215 ? -21.361 2.210 37.083 1.00 71.50 215 PHE A O 1
ATOM 1712 N N . LYS A 1 216 ? -20.327 1.347 38.892 1.00 69.94 216 LYS A N 1
ATOM 1713 C CA . LYS A 1 216 ? -18.979 1.694 38.459 1.00 69.94 216 LYS A CA 1
ATOM 1714 C C . LYS A 1 216 ? -18.118 0.449 38.320 1.00 69.94 216 LYS A C 1
ATOM 1716 O O . LYS A 1 216 ? -17.787 -0.216 39.298 1.00 69.94 216 LYS A O 1
ATOM 1721 N N . SER A 1 217 ? -17.721 0.182 37.077 1.00 63.16 217 SER A N 1
ATOM 1722 C CA . SER A 1 217 ? -16.674 -0.782 36.760 1.00 63.16 217 SER A CA 1
ATOM 1723 C C . SER A 1 217 ? -15.310 -0.173 37.077 1.00 63.16 217 SER A C 1
ATOM 1725 O O . SER A 1 217 ? -14.987 0.917 36.594 1.00 63.16 217 SER A O 1
ATOM 1727 N N . GLY A 1 218 ? -14.539 -0.851 37.924 1.00 58.62 218 GLY A N 1
ATOM 1728 C CA . GLY A 1 218 ? -13.159 -0.511 38.261 1.00 58.62 218 GLY A CA 1
ATOM 1729 C C . GLY A 1 218 ? -12.207 -1.634 37.851 1.00 58.62 218 GLY A C 1
ATOM 1730 O O . GLY A 1 218 ? -12.637 -2.761 37.640 1.00 58.62 218 GLY A O 1
ATOM 1731 N N . LEU A 1 219 ? -10.907 -1.337 37.786 1.00 50.66 219 LEU A N 1
ATOM 1732 C CA . LEU A 1 219 ? -9.863 -2.249 37.284 1.00 50.66 219 LEU A CA 1
ATOM 1733 C C . LEU A 1 219 ? -9.753 -3.590 38.044 1.00 50.66 219 LEU A C 1
ATOM 1735 O O . LEU A 1 219 ? -9.244 -4.557 37.494 1.00 50.66 219 LEU A O 1
ATOM 1739 N N . LEU A 1 220 ? -10.209 -3.643 39.304 1.00 53.91 220 LEU A N 1
ATOM 1740 C CA . LEU A 1 220 ? -10.096 -4.824 40.175 1.00 53.91 220 LEU A CA 1
ATOM 1741 C C . LEU A 1 220 ? -11.442 -5.355 40.695 1.00 53.91 220 LEU A C 1
ATOM 1743 O O . LEU A 1 220 ? -11.553 -6.553 40.935 1.00 53.91 220 LEU A O 1
ATOM 1747 N N . LYS A 1 221 ? -12.450 -4.495 40.906 1.00 60.12 221 LYS A N 1
ATOM 1748 C CA . LYS A 1 221 ? -13.805 -4.879 41.344 1.00 60.12 221 LYS A CA 1
ATOM 1749 C C . LYS A 1 221 ? -14.834 -3.835 40.918 1.00 60.12 221 LYS A C 1
ATOM 1751 O O . LYS A 1 221 ? -14.578 -2.633 41.030 1.00 60.12 221 LYS A O 1
ATOM 1756 N N . ASN A 1 222 ? -16.013 -4.309 40.533 1.00 69.00 222 ASN A N 1
ATOM 1757 C CA . ASN A 1 222 ? -17.196 -3.473 40.357 1.00 69.00 222 ASN A CA 1
ATOM 1758 C C . ASN A 1 222 ? -17.736 -3.042 41.725 1.00 69.00 222 ASN A C 1
ATOM 1760 O O . ASN A 1 222 ? -17.723 -3.822 42.684 1.00 69.00 222 ASN A O 1
ATOM 1764 N N . TYR A 1 223 ? -18.204 -1.801 41.816 1.00 72.00 223 TYR A N 1
ATOM 1765 C CA . TYR A 1 223 ? -18.832 -1.263 43.016 1.00 72.00 223 TYR A CA 1
ATOM 1766 C C . TYR A 1 223 ? -20.044 -0.408 42.651 1.00 72.00 223 TYR A C 1
ATOM 1768 O O . TYR A 1 223 ? -20.136 0.128 41.543 1.00 72.00 223 TYR A O 1
ATOM 1776 N N . VAL A 1 224 ? -20.963 -0.280 43.603 1.00 73.44 224 VAL A N 1
ATOM 1777 C CA . VAL A 1 224 ? -22.161 0.554 43.468 1.00 73.44 224 VAL A CA 1
ATOM 1778 C C . VAL A 1 224 ? -21.965 1.820 44.292 1.00 73.44 224 VAL A C 1
ATOM 1780 O O . VAL A 1 224 ? -21.583 1.752 45.463 1.00 73.44 224 VAL A O 1
ATOM 1783 N N . GLU A 1 225 ? -22.185 2.977 43.672 1.00 78.75 225 GLU A N 1
ATOM 1784 C CA . GLU A 1 225 ? -22.368 4.241 44.388 1.00 78.75 225 GLU A CA 1
ATOM 1785 C C . GLU A 1 225 ? -23.869 4.472 44.570 1.00 78.75 225 GLU A C 1
ATOM 1787 O O . GLU A 1 225 ? -24.625 4.452 43.597 1.00 78.75 225 GLU A O 1
ATOM 1792 N N . LEU A 1 226 ? -24.290 4.681 45.817 1.00 74.62 226 LEU A N 1
ATOM 1793 C CA . LEU A 1 226 ? -25.668 5.012 46.162 1.00 74.62 226 LEU A CA 1
ATOM 1794 C C . LEU A 1 226 ? -25.805 6.509 46.412 1.00 74.62 226 LEU A C 1
ATOM 1796 O O . LEU A 1 226 ? -24.973 7.128 47.077 1.00 74.62 226 LEU A O 1
ATOM 1800 N N . THR A 1 227 ? -26.882 7.081 45.897 1.00 77.25 227 THR A N 1
ATOM 1801 C CA . THR A 1 227 ? -27.353 8.422 46.241 1.00 77.25 227 THR A CA 1
ATOM 1802 C C . THR A 1 227 ? -28.795 8.296 46.707 1.00 77.25 227 THR A C 1
ATOM 1804 O O . THR A 1 227 ? -29.612 7.758 45.968 1.00 77.25 227 THR A O 1
ATOM 1807 N N . VAL A 1 228 ? -29.101 8.755 47.917 1.00 71.62 228 VAL A N 1
ATOM 1808 C CA . VAL A 1 228 ? -30.449 8.707 48.503 1.00 71.62 228 VAL A CA 1
ATOM 1809 C C . VAL A 1 228 ? -30.926 10.141 48.686 1.00 71.62 228 VAL A C 1
ATOM 1811 O O . VAL A 1 228 ? -30.241 10.929 49.335 1.00 71.62 228 VAL A O 1
ATOM 1814 N N . ASN A 1 229 ? -32.049 10.508 48.069 1.00 69.25 229 ASN A N 1
ATOM 1815 C CA . ASN A 1 229 ? -32.631 11.854 48.123 1.00 69.25 229 ASN A CA 1
ATOM 1816 C C . ASN A 1 229 ? -31.614 12.974 47.808 1.00 69.25 229 ASN A C 1
ATOM 1818 O O . ASN A 1 229 ? -31.591 14.022 48.447 1.00 69.25 229 ASN A O 1
ATOM 1822 N N . GLY A 1 230 ? -30.722 12.731 46.839 1.00 65.94 230 GLY A N 1
ATOM 1823 C CA . GLY A 1 230 ? -29.670 13.672 46.429 1.00 65.94 230 GLY A CA 1
ATOM 1824 C C . GLY A 1 230 ? -28.383 13.639 47.266 1.00 65.94 230 GLY A C 1
ATOM 1825 O O . GLY A 1 230 ? -27.382 14.222 46.847 1.00 65.94 230 GLY A O 1
ATOM 1826 N N . PHE A 1 231 ? -28.350 12.911 48.387 1.00 67.94 231 PHE A N 1
ATOM 1827 C CA . PHE A 1 231 ? -27.153 12.743 49.213 1.00 67.94 231 PHE A CA 1
ATOM 1828 C C . PHE A 1 231 ? -26.375 11.496 48.807 1.00 67.94 231 PHE A C 1
ATOM 1830 O O . PHE A 1 231 ? -26.883 10.374 48.838 1.00 67.94 231 PHE A O 1
ATOM 1837 N N . LYS A 1 232 ? -25.117 11.694 48.411 1.00 71.62 232 LYS A N 1
ATOM 1838 C CA . LYS A 1 232 ? -24.222 10.604 48.034 1.00 71.62 232 LYS A CA 1
ATOM 1839 C C . LYS A 1 232 ? -23.672 9.928 49.287 1.00 71.62 232 LYS A C 1
ATOM 1841 O O . LYS A 1 232 ? -23.088 10.591 50.136 1.00 71.62 232 LYS A O 1
ATOM 1846 N N . LEU A 1 233 ? -23.816 8.610 49.375 1.00 70.62 233 LEU A N 1
ATOM 1847 C CA . LEU A 1 233 ? -23.164 7.821 50.416 1.00 70.62 233 LEU A CA 1
ATOM 1848 C C . LEU A 1 233 ? -21.662 7.720 50.109 1.00 70.62 233 LEU A C 1
ATOM 1850 O O . LEU A 1 233 ? -21.269 7.283 49.025 1.00 70.62 233 LEU A O 1
ATOM 1854 N N . ASP A 1 234 ? -20.817 8.094 51.072 1.00 61.81 234 ASP A N 1
ATOM 1855 C CA . ASP A 1 234 ? -19.352 8.055 50.918 1.00 61.81 234 ASP A CA 1
ATOM 1856 C C . ASP A 1 234 ? -18.797 6.625 50.802 1.00 61.81 234 ASP A C 1
ATOM 1858 O O . ASP A 1 234 ? -17.692 6.399 50.296 1.00 61.81 234 ASP A O 1
ATOM 1862 N N . GLN A 1 235 ? -19.568 5.627 51.239 1.00 65.25 235 GLN A N 1
ATOM 1863 C CA . GLN A 1 235 ? -19.158 4.230 51.185 1.00 65.25 235 GLN A CA 1
ATOM 1864 C C . GLN A 1 235 ? -19.441 3.594 49.821 1.00 65.25 235 GLN A C 1
ATOM 1866 O O . GLN A 1 235 ? -20.574 3.501 49.355 1.00 65.25 235 GLN A O 1
ATOM 1871 N N . LYS A 1 236 ? -18.376 3.070 49.204 1.00 72.31 236 LYS A N 1
ATOM 1872 C CA . LYS A 1 236 ? -18.460 2.224 48.008 1.00 72.31 236 LYS A CA 1
ATOM 1873 C C . LYS A 1 236 ? -18.921 0.826 48.405 1.00 72.31 236 LYS A C 1
ATOM 1875 O O . LYS A 1 236 ? -18.181 0.111 49.086 1.00 72.31 236 LYS A O 1
ATOM 1880 N N . ILE A 1 237 ? -20.087 0.410 47.924 1.00 71.69 237 ILE A N 1
ATOM 1881 C CA . ILE A 1 237 ? -20.627 -0.919 48.215 1.00 71.69 237 ILE A CA 1
ATOM 1882 C C . ILE A 1 237 ? -19.893 -1.960 47.367 1.00 71.69 237 ILE A C 1
ATOM 1884 O O . ILE A 1 237 ? -19.922 -1.916 46.137 1.00 71.69 237 ILE A O 1
ATOM 1888 N N . LYS A 1 238 ? -19.194 -2.882 48.041 1.00 67.75 238 LYS A N 1
ATOM 1889 C CA . LYS A 1 238 ? -18.383 -3.954 47.426 1.00 67.75 238 LYS A CA 1
ATOM 1890 C C . LYS A 1 238 ? -18.909 -5.369 47.708 1.00 67.75 238 LYS A C 1
ATOM 1892 O O . LYS A 1 238 ? -18.355 -6.323 47.165 1.00 67.75 238 LYS A O 1
ATOM 1897 N N . GLY A 1 239 ? -19.931 -5.500 48.552 1.00 74.44 239 GLY A N 1
ATOM 1898 C CA . GLY A 1 239 ? -20.545 -6.761 48.976 1.00 74.44 239 GLY A CA 1
ATOM 1899 C C . GLY A 1 239 ? -22.035 -6.568 49.282 1.00 74.44 239 GLY A C 1
ATOM 1900 O O . GLY A 1 239 ? -22.544 -5.479 49.015 1.00 74.44 239 GLY A O 1
ATOM 1901 N N . PRO A 1 240 ? -22.726 -7.592 49.811 1.00 78.81 240 PRO A N 1
ATOM 1902 C CA . PRO A 1 240 ? -24.145 -7.500 50.127 1.00 78.81 240 PRO A CA 1
ATOM 1903 C C . PRO A 1 240 ? -24.393 -6.452 51.214 1.00 78.81 240 PRO A C 1
ATOM 1905 O O . PRO A 1 240 ? -23.687 -6.419 52.225 1.00 78.81 240 PRO A O 1
ATOM 1908 N N . VAL A 1 241 ? -25.373 -5.578 50.996 1.00 79.12 241 VAL A N 1
ATOM 1909 C CA . VAL A 1 241 ? -25.735 -4.508 51.934 1.00 79.12 241 VAL A CA 1
ATOM 1910 C C . VAL A 1 241 ? -27.251 -4.453 52.078 1.00 79.12 241 VAL A C 1
ATOM 1912 O O . VAL A 1 241 ? -27.975 -4.562 51.089 1.00 79.12 241 VAL A O 1
ATOM 1915 N N . LYS A 1 242 ? -27.716 -4.275 53.319 1.00 81.81 242 LYS A N 1
ATOM 1916 C CA . LYS A 1 242 ? -29.129 -4.111 53.674 1.00 81.81 242 LYS A CA 1
ATOM 1917 C C . LYS A 1 242 ? -29.319 -2.787 54.401 1.00 81.81 242 LYS A C 1
ATOM 1919 O O . LYS A 1 242 ? -28.527 -2.466 55.285 1.00 81.81 242 LYS A O 1
ATOM 1924 N N . PHE A 1 243 ? -30.354 -2.038 54.055 1.00 77.88 243 PHE A N 1
ATOM 1925 C CA . PHE A 1 243 ? -30.715 -0.797 54.738 1.00 77.88 243 PHE A CA 1
ATOM 1926 C C . PHE A 1 243 ? -32.220 -0.567 54.675 1.00 77.88 243 PHE A C 1
ATOM 1928 O O . PHE A 1 243 ? -32.910 -1.121 53.820 1.00 77.88 243 PHE A O 1
ATOM 1935 N N . ARG A 1 244 ? -32.733 0.216 55.624 1.00 75.75 244 ARG A N 1
ATOM 1936 C CA . ARG A 1 244 ? -34.151 0.570 55.676 1.00 75.75 244 ARG A CA 1
ATOM 1937 C C . ARG A 1 244 ? -34.436 1.763 54.768 1.00 75.75 244 ARG A C 1
ATOM 1939 O O . ARG A 1 244 ? -33.594 2.649 54.650 1.00 75.75 244 ARG A O 1
ATOM 1946 N N . VAL A 1 245 ? -35.583 1.744 54.099 1.00 72.31 245 VAL A N 1
ATOM 1947 C CA . VAL A 1 245 ? -36.017 2.748 53.116 1.00 72.31 245 VAL A CA 1
ATOM 1948 C C . VAL A 1 245 ? -37.521 3.014 53.250 1.00 72.31 245 VAL A C 1
ATOM 1950 O O . VAL A 1 245 ? -38.241 2.172 53.788 1.00 72.31 245 VAL A O 1
ATOM 1953 N N . GLY A 1 246 ? -37.990 4.156 52.738 1.00 66.69 246 GLY A N 1
ATOM 1954 C CA . GLY A 1 246 ? -39.379 4.610 52.847 1.00 66.69 246 GLY A CA 1
ATOM 1955 C C . GLY A 1 246 ? -39.551 5.660 53.947 1.00 66.69 246 GLY A C 1
ATOM 1956 O O . GLY A 1 246 ? -38.768 5.704 54.896 1.00 66.69 246 GLY A O 1
ATOM 1957 N N . GLN A 1 247 ? -40.606 6.482 53.854 1.00 66.62 247 GLN A N 1
ATOM 1958 C CA . GLN A 1 247 ? -40.860 7.608 54.775 1.00 66.62 247 GLN A CA 1
ATOM 1959 C C . GLN A 1 247 ? -40.860 7.228 56.266 1.00 66.62 247 GLN A C 1
ATOM 1961 O O . GLN A 1 247 ? -40.587 8.081 57.107 1.00 66.62 247 GLN A O 1
ATOM 1966 N N . ASN A 1 248 ? -41.161 5.965 56.590 1.00 70.44 248 ASN A N 1
ATOM 1967 C CA . ASN A 1 248 ? -41.196 5.440 57.957 1.00 70.44 248 ASN A CA 1
ATOM 1968 C C . ASN A 1 248 ? -40.096 4.400 58.243 1.00 70.44 248 ASN A C 1
ATOM 1970 O O . ASN A 1 248 ? -40.162 3.728 59.272 1.00 70.44 248 ASN A O 1
ATOM 1974 N N . GLU A 1 249 ? -39.117 4.232 57.345 1.00 70.25 249 GLU A N 1
ATOM 1975 C CA . GLU A 1 249 ? -38.087 3.181 57.411 1.00 70.25 249 GLU A CA 1
ATOM 1976 C C . GLU A 1 249 ? -38.659 1.754 57.558 1.00 70.25 249 GLU A C 1
ATOM 1978 O O . GLU A 1 249 ? -38.043 0.865 58.153 1.00 70.25 249 GLU A O 1
ATOM 1983 N N . ASP A 1 250 ? -39.860 1.523 57.035 1.00 73.62 250 ASP A N 1
ATOM 1984 C CA . ASP A 1 250 ? -40.629 0.294 57.216 1.00 73.62 250 ASP A CA 1
ATOM 1985 C C . ASP A 1 250 ? -40.228 -0.823 56.247 1.00 73.62 250 ASP A C 1
ATOM 1987 O O . ASP A 1 250 ? -40.522 -1.990 56.510 1.00 73.62 250 ASP A O 1
ATOM 1991 N N . LYS A 1 251 ? -39.510 -0.487 55.170 1.00 75.75 251 LYS A N 1
ATOM 1992 C CA . LYS A 1 251 ? -39.084 -1.436 54.138 1.00 75.75 251 LYS A CA 1
ATOM 1993 C C . LYS A 1 251 ? -37.590 -1.705 54.207 1.00 75.75 251 LYS A C 1
ATOM 1995 O O . LYS A 1 251 ? -36.790 -0.800 54.432 1.00 75.75 251 LYS A O 1
ATOM 2000 N N . VAL A 1 252 ? -37.181 -2.946 53.968 1.00 79.31 252 VAL A N 1
ATOM 2001 C CA . VAL A 1 252 ? -35.777 -3.370 53.936 1.00 79.31 252 VAL A CA 1
ATOM 2002 C C . VAL A 1 252 ? -35.335 -3.549 52.488 1.00 79.31 252 VAL A C 1
ATOM 2004 O O . VAL A 1 252 ? -35.763 -4.481 51.808 1.00 79.31 252 VAL A O 1
ATOM 2007 N N . LEU A 1 253 ? -34.445 -2.674 52.017 1.00 80.25 253 LEU A N 1
ATOM 2008 C CA . LEU A 1 253 ? -33.785 -2.806 50.723 1.00 80.25 253 LEU A CA 1
ATOM 2009 C C . LEU A 1 253 ? -32.477 -3.579 50.887 1.00 80.25 253 LEU A C 1
ATOM 2011 O O . LEU A 1 253 ? -31.630 -3.245 51.715 1.00 80.25 253 LEU A O 1
ATOM 2015 N N . GLU A 1 254 ? -32.304 -4.600 50.065 1.00 82.81 254 GLU A N 1
ATOM 2016 C CA . GLU A 1 254 ? -31.141 -5.471 50.040 1.00 82.81 254 GLU A CA 1
ATOM 2017 C C . GLU A 1 254 ? -30.538 -5.492 48.632 1.00 82.81 254 GLU A C 1
ATOM 2019 O O . GLU A 1 254 ? -31.238 -5.644 47.629 1.00 82.81 254 GLU A O 1
ATOM 2024 N N . ILE A 1 255 ? -29.225 -5.279 48.567 1.00 80.19 255 ILE A N 1
ATOM 2025 C CA . ILE A 1 255 ? -28.449 -5.192 47.331 1.00 80.19 255 ILE A CA 1
ATOM 2026 C C . ILE A 1 255 ? -27.319 -6.211 47.423 1.00 80.19 255 ILE A C 1
ATOM 2028 O O . ILE A 1 255 ? -26.417 -6.054 48.244 1.00 80.19 255 ILE A O 1
ATOM 2032 N N . GLU A 1 256 ? -27.345 -7.235 46.572 1.00 82.31 256 GLU A N 1
ATOM 2033 C CA . GLU A 1 256 ? -26.399 -8.356 46.624 1.00 82.31 256 GLU A CA 1
ATOM 2034 C C . GLU A 1 256 ? -25.746 -8.624 45.262 1.00 82.31 256 GLU A C 1
ATOM 2036 O O . GLU A 1 256 ? -26.426 -8.581 44.239 1.00 82.31 256 GLU A O 1
ATOM 2041 N N . PRO A 1 257 ? -24.446 -8.945 45.191 1.00 77.69 257 PRO A N 1
ATOM 2042 C CA . PRO A 1 257 ? -23.822 -9.371 43.940 1.00 77.69 257 PRO A CA 1
ATOM 2043 C C . PRO A 1 257 ? -24.264 -10.796 43.544 1.00 77.69 257 PRO A C 1
ATOM 2045 O O . PRO A 1 257 ? -24.223 -11.711 44.359 1.00 77.69 257 PRO A O 1
ATOM 2048 N N . ILE A 1 258 ? -24.648 -11.007 42.278 1.00 69.62 258 ILE A N 1
ATOM 2049 C CA . ILE A 1 258 ? -25.206 -12.281 41.766 1.00 69.62 258 ILE A CA 1
ATOM 2050 C C . ILE A 1 258 ? -24.112 -13.270 41.309 1.00 69.62 258 ILE A C 1
ATOM 2052 O O . ILE A 1 258 ? -24.373 -14.462 41.173 1.00 69.62 258 ILE A O 1
ATOM 2056 N N . VAL A 1 259 ? -22.875 -12.820 41.060 1.00 59.78 259 VAL A N 1
ATOM 2057 C CA . VAL A 1 259 ? -21.826 -13.647 40.421 1.00 59.78 259 VAL A CA 1
ATOM 2058 C C . VAL A 1 259 ? -20.441 -13.378 41.024 1.00 59.78 259 VAL A C 1
ATOM 2060 O O . VAL A 1 259 ? -20.143 -12.255 41.436 1.00 59.78 259 VAL A O 1
ATOM 2063 N N . PHE A 1 260 ? -19.567 -14.395 41.016 1.00 52.47 260 PHE A N 1
ATOM 2064 C CA . PHE A 1 260 ? -18.123 -14.261 41.260 1.00 52.47 260 PHE A CA 1
ATOM 2065 C C . PHE A 1 260 ? -17.567 -13.137 40.357 1.00 52.47 260 PHE A C 1
ATOM 2067 O O . PHE A 1 260 ? -17.681 -13.236 39.140 1.00 52.47 260 PHE A O 1
ATOM 2074 N N . LEU A 1 261 ? -17.011 -12.069 40.957 1.00 52.19 261 LEU A N 1
ATOM 2075 C CA . LEU A 1 261 ? -16.579 -10.779 40.356 1.00 52.19 261 LEU A CA 1
ATOM 2076 C C . LEU A 1 261 ? -17.587 -9.604 40.356 1.00 52.19 261 LEU A C 1
ATOM 2078 O O . LEU A 1 261 ? -17.254 -8.548 39.821 1.00 52.19 261 LEU A O 1
ATOM 2082 N N . ASN A 1 262 ? -18.759 -9.700 40.999 1.00 59.34 262 ASN A N 1
ATOM 2083 C CA . ASN A 1 262 ? -19.742 -8.597 41.077 1.00 59.34 262 ASN A CA 1
ATOM 2084 C C . ASN A 1 262 ? -20.156 -8.059 39.683 1.00 59.34 262 ASN A C 1
ATOM 2086 O O . ASN A 1 262 ? -20.308 -6.853 39.491 1.00 59.34 262 ASN A O 1
ATOM 2090 N N . LEU A 1 263 ? -20.284 -8.950 38.691 1.00 62.50 263 LEU A N 1
ATOM 2091 C CA . LEU A 1 263 ? -20.676 -8.634 37.302 1.00 62.50 263 LEU A CA 1
ATOM 2092 C C . LEU A 1 263 ? -22.174 -8.355 37.119 1.00 62.50 263 LEU A C 1
ATOM 2094 O O . LEU A 1 263 ? -22.607 -8.047 36.013 1.00 62.50 263 LEU A O 1
ATOM 2098 N N . ALA A 1 264 ? -22.952 -8.579 38.175 1.00 70.38 264 ALA A N 1
ATOM 2099 C CA . ALA A 1 264 ? -24.351 -8.222 38.271 1.00 70.38 264 ALA A CA 1
ATOM 2100 C C . ALA A 1 264 ? -24.743 -8.112 39.745 1.00 70.38 264 ALA A C 1
ATOM 2102 O O . ALA A 1 264 ? -24.175 -8.792 40.603 1.00 70.38 264 ALA A O 1
ATOM 2103 N N . TRP A 1 265 ? -25.739 -7.283 40.017 1.00 75.38 265 TRP A N 1
ATOM 2104 C CA . TRP A 1 265 ? -26.304 -6.998 41.323 1.00 75.38 265 TRP A CA 1
ATOM 2105 C C . TRP A 1 265 ? -27.807 -7.256 41.308 1.00 75.38 265 TRP A C 1
ATOM 2107 O O . TRP A 1 265 ? -28.526 -6.820 40.405 1.00 75.38 265 TRP A O 1
ATOM 2117 N N . LYS A 1 266 ? -28.261 -7.979 42.326 1.00 84.19 266 LYS A N 1
ATOM 2118 C CA . LYS A 1 266 ? -29.649 -8.242 42.672 1.00 84.19 266 LYS A CA 1
ATOM 2119 C C . LYS A 1 266 ? -30.124 -7.145 43.599 1.00 84.19 266 LYS A C 1
ATOM 2121 O O . LYS A 1 266 ? -29.406 -6.775 44.522 1.00 84.19 266 LYS A O 1
ATOM 2126 N N . ILE A 1 267 ? -31.334 -6.665 43.366 1.00 81.88 267 ILE A N 1
ATOM 2127 C CA . ILE A 1 267 ? -32.003 -5.719 44.243 1.00 81.88 267 ILE A CA 1
ATOM 2128 C C . ILE A 1 267 ? -33.292 -6.388 44.717 1.00 81.88 267 ILE A C 1
ATOM 2130 O O . ILE A 1 267 ? -34.131 -6.806 43.910 1.00 81.88 267 ILE A O 1
ATOM 2134 N N . THR A 1 268 ? -33.429 -6.508 46.031 1.00 83.62 268 THR A N 1
ATOM 2135 C CA . THR A 1 268 ? -34.589 -7.090 46.706 1.00 83.62 268 THR A CA 1
ATOM 2136 C C . THR A 1 268 ? -35.156 -6.105 47.718 1.00 83.62 268 THR A C 1
ATOM 2138 O O . THR A 1 268 ? -34.398 -5.490 48.458 1.00 83.62 268 THR A O 1
ATOM 2141 N N . LEU A 1 269 ? -36.476 -5.961 47.767 1.00 80.50 269 LEU A N 1
ATOM 2142 C CA . LEU A 1 269 ? -37.199 -5.134 48.732 1.00 80.50 269 LEU A CA 1
ATOM 2143 C C . LEU A 1 269 ? -38.097 -6.050 49.566 1.00 80.50 269 LEU A C 1
ATOM 2145 O O . LEU A 1 269 ? -38.868 -6.815 48.994 1.00 80.50 269 LEU A O 1
ATOM 2149 N N . ASP A 1 270 ? -37.957 -6.026 50.891 1.00 81.69 270 ASP A N 1
ATOM 2150 C CA . ASP A 1 270 ? -38.683 -6.899 51.829 1.00 81.69 270 ASP A CA 1
ATOM 2151 C C . ASP A 1 270 ? -38.599 -8.391 51.463 1.00 81.69 270 ASP A C 1
ATOM 2153 O O . ASP A 1 270 ? -39.560 -9.154 51.558 1.00 81.69 270 ASP A O 1
ATOM 2157 N N . GLY A 1 271 ? -37.424 -8.814 50.987 1.00 76.75 271 GLY A N 1
ATOM 2158 C CA . GLY A 1 271 ? -37.174 -10.184 50.532 1.00 76.75 271 GLY A CA 1
ATOM 2159 C C . GLY A 1 271 ? -37.740 -10.521 49.145 1.00 76.75 271 GLY A C 1
ATOM 2160 O O . GLY A 1 271 ? -37.512 -11.628 48.661 1.00 76.75 271 GLY A O 1
ATOM 2161 N N . GLN A 1 272 ? -38.421 -9.590 48.470 1.00 79.06 272 GLN A N 1
ATOM 2162 C CA . GLN A 1 272 ? -38.939 -9.772 47.110 1.00 79.06 272 GLN A CA 1
ATOM 2163 C C . GLN A 1 272 ? -37.997 -9.182 46.062 1.00 79.06 272 GLN A C 1
ATOM 2165 O O . GLN A 1 272 ? -37.477 -8.081 46.221 1.00 79.06 272 GLN A O 1
ATOM 2170 N N . PHE A 1 273 ? -37.774 -9.899 44.961 1.00 78.06 273 PHE A N 1
ATOM 2171 C CA . PHE A 1 273 ? -36.926 -9.422 43.870 1.00 78.06 273 PHE A CA 1
ATOM 2172 C C . PHE A 1 273 ? -37.628 -8.331 43.059 1.00 78.06 273 PHE A C 1
ATOM 2174 O O . PHE A 1 273 ? -38.682 -8.562 42.477 1.00 78.06 273 PHE A O 1
ATOM 2181 N N . ILE A 1 274 ? -37.009 -7.150 42.994 1.00 74.94 274 ILE A N 1
ATOM 2182 C CA . ILE A 1 274 ? -37.565 -5.984 42.290 1.00 74.94 274 ILE A CA 1
ATOM 2183 C C . ILE A 1 274 ? -36.755 -5.588 41.054 1.00 74.94 274 ILE A C 1
ATOM 2185 O O . ILE A 1 274 ? -37.192 -4.757 40.262 1.00 74.94 274 ILE A O 1
ATOM 2189 N N . GLY A 1 275 ? -35.572 -6.172 40.858 1.00 72.50 275 GLY A N 1
ATOM 2190 C CA . GLY A 1 275 ? -34.787 -5.959 39.652 1.00 72.50 275 GLY A CA 1
ATOM 2191 C C . GLY A 1 275 ? -33.306 -6.253 39.831 1.00 72.50 275 GLY A C 1
ATOM 2192 O O . GLY A 1 275 ? -32.785 -6.372 40.935 1.00 72.50 275 GLY A O 1
ATOM 2193 N N . GLY A 1 276 ? -32.608 -6.364 38.705 1.00 71.25 276 GLY A N 1
ATOM 2194 C CA . GLY A 1 276 ? -31.166 -6.579 38.674 1.00 71.25 276 GLY A CA 1
ATOM 2195 C C . GLY A 1 276 ? -30.473 -5.687 37.657 1.00 71.25 276 GLY A C 1
ATOM 2196 O O . GLY A 1 276 ? -31.089 -5.193 36.697 1.00 71.25 276 GLY A O 1
ATOM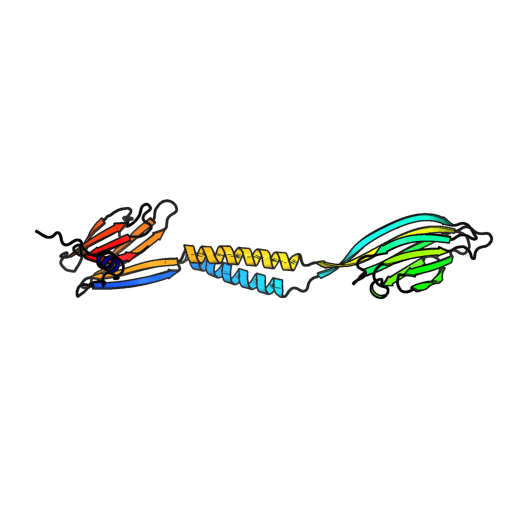 2197 N N . VAL A 1 277 ? -29.182 -5.480 37.876 1.00 67.50 277 VAL A N 1
ATOM 2198 C CA . VAL A 1 277 ? -28.325 -4.604 37.075 1.00 67.50 277 VAL A CA 1
ATOM 2199 C C . VAL A 1 277 ? -26.997 -5.317 36.854 1.00 67.50 277 VAL A C 1
ATOM 2201 O O . VAL A 1 277 ? -26.492 -5.871 37.820 1.00 67.50 277 VAL A O 1
ATOM 2204 N N . PRO A 1 278 ? -26.453 -5.369 35.628 1.00 61.06 278 PRO A N 1
ATOM 2205 C CA . PRO A 1 278 ? -25.080 -5.825 35.421 1.00 61.06 278 PRO A CA 1
ATOM 2206 C C . PRO A 1 278 ? -24.095 -4.888 36.135 1.00 61.06 278 PRO A C 1
ATOM 2208 O O . PRO A 1 278 ? -24.298 -3.656 36.024 1.00 61.06 278 PRO A O 1
#

Neare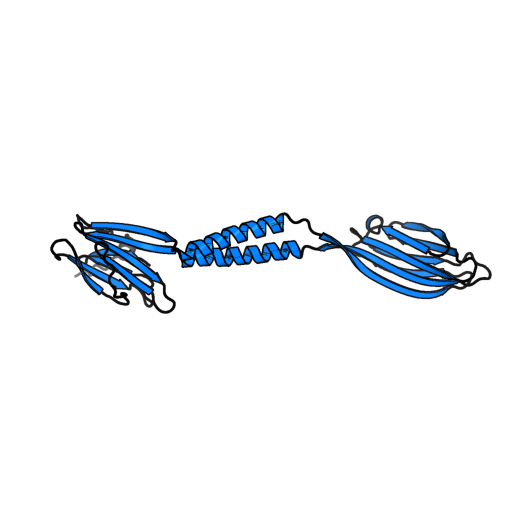st PDB structures (foldseek):
  5gu5-assembly1_A  TM=7.845E-01  e=2.292E-07  Mus musculus
  7rrm-assembly2_B-2  TM=7.436E-01  e=1.547E-05  Homo sapiens
  5ogb-assembly1_A  TM=3.513E-01  e=8.206E+00  Homo sapiens

Mean predicted aligned error: 14.45 Å

Radius of gyration: 41.77 Å; Cα contacts (8 Å, |Δi|>4): 565; chains: 1; bounding box: 85×58×101 Å

Foldseek 3Di:
DDDPDDDPVVVVVVVPPPPPQPAPPQKDKDKDKDFDPQLVVLVVLLVLLVVLLVVLVPDFFDKDWDWPDKDWDKDKADAQDKDKDKDFDADLPQKKKKKWKAKDKDQQKWWKWKQAQQGIDTPGIDHPGDIDMGSSNVRDGTMMMIMTDNSVGDGMMMIMTMMMTMIHIDGHSPSSVVSNVSSVVSNVSSVVSSVQRTWMWMWMGGQRKTWIWTWDDDPQAIWIWIDINNRTDPDTHRAKDWAFDHPVSPKIWIWGQPDDRSPKIFIAINNHTNDMDD

Organism: NCBI:txid71998

Sequence (278 aa):
MGENIPSLKKVAEAKNSPEELYIPKGVRFKKKTFLRASGYVFLIMLVLGMVLIGYGASLDPTVKYVVADRWDKSWELKPGYYNHHTWKLESPHDAFLEINATVSGGNGDLDVYIDTPSGRVNYGRLTNPVHVTVNLSRYGVGEYTIYLDNSFSVVTSKYITLHEAVYRKVQDTTDKDAYQALGGILMFVGFFGVLYTLSKRVILEVDGDEIVMEFKSGLLKNYVELTVNGFKLDQKIKGPVKFRVGQNEDKVLEIEPIVFLNLAWKITLDGQFIGGVP